Protein AF-0000000070280170 (afdb_homodimer)

Structure (mmCIF, N/CA/C/O backbone):
data_AF-0000000070280170-model_v1
#
loop_
_entity.id
_entity.type
_entity.pdbx_description
1 polymer 'GRF zinc finger protein'
#
loop_
_atom_site.group_PDB
_atom_site.id
_atom_site.type_symbol
_atom_site.label_atom_id
_atom_site.label_alt_id
_atom_site.label_comp_id
_atom_site.label_asym_id
_atom_site.label_entity_id
_atom_site.label_seq_id
_atom_site.pdbx_PDB_ins_code
_atom_site.Cartn_x
_atom_site.Cartn_y
_atom_site.Cartn_z
_atom_site.occupancy
_atom_site.B_iso_or_equiv
_atom_site.auth_seq_id
_atom_site.auth_comp_id
_atom_site.auth_asym_id
_atom_site.auth_atom_id
_atom_site.pdbx_PDB_model_num
ATOM 1 N N . MET A 1 1 ? -8.562 17.766 70.75 1 28.33 1 MET A N 1
ATOM 2 C CA . MET A 1 1 ? -9.156 16.797 69.875 1 28.33 1 MET A CA 1
ATOM 3 C C . MET A 1 1 ? -9.711 17.484 68.625 1 28.33 1 MET A C 1
ATOM 5 O O . MET A 1 1 ? -10.859 17.938 68.625 1 28.33 1 MET A O 1
ATOM 9 N N . SER A 1 2 ? -8.883 18.391 68 1 33.06 2 SER A N 1
ATOM 10 C CA . SER A 1 2 ? -9.125 19.172 66.812 1 33.06 2 SER A CA 1
ATOM 11 C C . SER A 1 2 ? -9.43 18.266 65.625 1 33.06 2 SER A C 1
ATOM 13 O O . SER A 1 2 ? -8.672 17.328 65.312 1 33.06 2 SER A O 1
ATOM 15 N N . GLY A 1 3 ? -10.703 17.922 65.375 1 26.75 3 GLY A N 1
ATOM 16 C CA . GLY A 1 3 ? -11.289 17.172 64.25 1 26.75 3 GLY A CA 1
ATOM 17 C C . GLY A 1 3 ? -10.898 17.703 62.906 1 26.75 3 GLY A C 1
ATOM 18 O O . GLY A 1 3 ? -11.242 18.844 62.562 1 26.75 3 GLY A O 1
ATOM 19 N N . ASN A 1 4 ? -9.68 17.406 62.375 1 23.98 4 ASN A N 1
ATOM 20 C CA . ASN A 1 4 ? -9.242 17.719 61 1 23.98 4 ASN A CA 1
ATOM 21 C C . ASN A 1 4 ? -10.234 17.219 59.969 1 23.98 4 ASN A C 1
ATOM 23 O O . ASN A 1 4 ? -10.5 16.031 59.875 1 23.98 4 ASN A O 1
ATOM 27 N N . ASN A 1 5 ? -11.305 17.953 59.75 1 23.25 5 ASN A N 1
ATOM 28 C CA . ASN A 1 5 ? -12.203 17.703 58.625 1 23.25 5 ASN A CA 1
ATOM 29 C C . ASN A 1 5 ? -11.445 17.672 57.312 1 23.25 5 ASN A C 1
ATOM 31 O O . ASN A 1 5 ? -10.906 18.688 56.875 1 23.25 5 ASN A O 1
ATOM 35 N N . SER A 1 6 ? -10.664 16.578 57.031 1 34.5 6 SER A N 1
ATOM 36 C CA . SER A 1 6 ? -10.102 16.391 55.719 1 34.5 6 SER A CA 1
ATOM 37 C C . SER A 1 6 ? -11.188 16.469 54.625 1 34.5 6 SER A C 1
ATOM 39 O O . SER A 1 6 ? -12.133 15.672 54.656 1 34.5 6 SER A O 1
ATOM 41 N N . SER A 1 7 ? -11.578 17.688 54.219 1 35.25 7 SER A N 1
ATOM 42 C CA . SER A 1 7 ? -12.438 17.844 53.031 1 35.25 7 SER A CA 1
ATOM 43 C C . SER A 1 7 ? -11.891 17.062 51.844 1 35.25 7 SER A C 1
ATOM 45 O O . SER A 1 7 ? -10.75 17.266 51.438 1 35.25 7 SER A O 1
ATOM 47 N N . SER A 1 8 ? -12.18 15.789 51.75 1 36.66 8 SER A N 1
ATOM 48 C CA . SER A 1 8 ? -11.953 14.992 50.562 1 36.66 8 SER A CA 1
ATOM 49 C C . SER A 1 8 ? -12.508 15.688 49.312 1 36.66 8 SER A C 1
ATOM 51 O O . SER A 1 8 ? -13.711 15.938 49.25 1 36.66 8 SER A O 1
ATOM 53 N N . THR A 1 9 ? -11.789 16.688 48.812 1 39.47 9 THR A N 1
ATOM 54 C CA . THR A 1 9 ? -12.164 17.188 47.5 1 39.47 9 THR A CA 1
ATOM 55 C C . THR A 1 9 ? -12.469 16.031 46.531 1 39.47 9 THR A C 1
ATOM 57 O O . THR A 1 9 ? -11.617 15.172 46.312 1 39.47 9 THR A O 1
ATOM 60 N N . VAL A 1 10 ? -13.711 15.547 46.531 1 36.19 10 VAL A N 1
ATOM 61 C CA . VAL A 1 10 ? -14.195 14.648 45.5 1 36.19 10 VAL A CA 1
ATOM 62 C C . VAL A 1 10 ? -13.82 15.203 44.125 1 36.19 10 VAL A C 1
ATOM 64 O O . VAL A 1 10 ? -14.242 16.297 43.75 1 36.19 10 VAL A O 1
ATOM 67 N N . PHE A 1 11 ? -12.586 14.977 43.688 1 37.94 11 PHE A N 1
ATOM 68 C CA . PHE A 1 11 ? -12.305 15.148 42.281 1 37.94 11 PHE A CA 1
ATOM 69 C C . PHE A 1 11 ? -13.414 14.539 41.438 1 37.94 11 PHE A C 1
ATOM 71 O O . PHE A 1 11 ? -13.656 13.336 41.469 1 37.94 11 PHE A O 1
ATOM 78 N N . GLY A 1 12 ? -14.531 15.172 41.344 1 34.62 12 GLY A N 1
ATOM 79 C CA . GLY A 1 12 ? -15.469 14.734 40.344 1 34.62 12 GLY A CA 1
ATOM 80 C C . GLY A 1 12 ? -14.789 14.352 39.031 1 34.62 12 GLY A C 1
ATOM 81 O O . GLY A 1 12 ? -13.969 15.109 38.5 1 34.62 12 GLY A O 1
ATOM 82 N N . SER A 1 13 ? -14.414 13.172 38.844 1 40.84 13 SER A N 1
ATOM 83 C CA . SER A 1 13 ? -14.156 12.625 37.5 1 40.84 13 SER A CA 1
ATOM 84 C C . SER A 1 13 ? -15.086 13.242 36.469 1 40.84 13 SER A C 1
ATOM 86 O O . SER A 1 13 ? -16.281 12.922 36.438 1 40.84 13 SER A O 1
ATOM 88 N N . SER A 1 14 ? -15.102 14.508 36.25 1 38.22 14 SER A N 1
ATOM 89 C CA . SER A 1 14 ? -15.797 14.953 35.062 1 38.22 14 SER A CA 1
ATOM 90 C C . SER A 1 14 ? -15.609 13.969 33.906 1 38.22 14 SER A C 1
ATOM 92 O O . SER A 1 14 ? -14.484 13.664 33.5 1 38.22 14 SER A O 1
ATOM 94 N N . SER A 1 15 ? -16.25 12.812 33.875 1 42.72 15 SER A N 1
ATOM 95 C CA . SER A 1 15 ? -16.469 12.125 32.594 1 42.72 15 SER A CA 1
ATOM 96 C C . SER A 1 15 ? -16.453 13.102 31.422 1 42.72 15 SER A C 1
ATOM 98 O O . SER A 1 15 ? -17.344 13.945 31.297 1 42.72 15 SER A O 1
ATOM 100 N N . MET A 1 16 ? -15.523 13.844 31.172 1 43.09 16 MET A N 1
ATOM 101 C CA . MET A 1 16 ? -15.445 14.562 29.906 1 43.09 16 MET A CA 1
ATOM 102 C C . MET A 1 16 ? -16.312 13.891 28.844 1 43.09 16 MET A C 1
ATOM 104 O O . MET A 1 16 ? -16.062 12.734 28.484 1 43.09 16 MET A O 1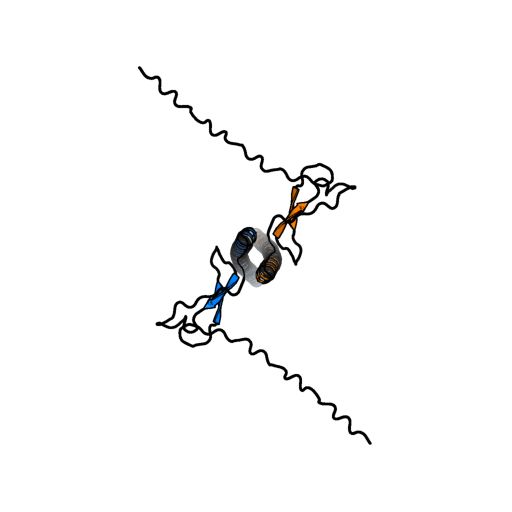
ATOM 108 N N . ALA A 1 17 ? -17.578 13.898 28.859 1 46.5 17 ALA A N 1
ATOM 109 C CA . ALA A 1 17 ? -18.5 13.625 27.75 1 46.5 17 ALA A CA 1
ATOM 110 C C . ALA A 1 17 ? -17.812 13.836 26.406 1 46.5 17 ALA A C 1
ATOM 112 O O . ALA A 1 17 ? -17.312 14.938 26.109 1 46.5 17 ALA A O 1
ATOM 113 N N . LYS A 1 18 ? -16.953 13.016 25.938 1 53.5 18 LYS A N 1
ATOM 114 C CA . LYS A 1 18 ? -16.609 13.102 24.531 1 53.5 18 LYS A CA 1
ATOM 115 C C . LYS A 1 18 ? -17.719 13.789 23.734 1 53.5 18 LYS A C 1
ATOM 117 O O . LYS A 1 18 ? -18.844 13.281 23.656 1 53.5 18 LYS A O 1
ATOM 122 N N . SER A 1 19 ? -18.031 15.109 23.859 1 65.19 19 SER A N 1
ATOM 123 C CA . SER A 1 19 ? -19 15.922 23.125 1 65.19 19 SER A CA 1
ATOM 124 C C . SER A 1 19 ? -19.359 15.281 21.797 1 65.19 19 SER A C 1
ATOM 126 O O . SER A 1 19 ? -18.484 15.008 20.969 1 65.19 19 SER A O 1
ATOM 128 N N . ARG A 1 20 ? -20.297 14.43 21.875 1 80.56 20 ARG A N 1
ATOM 129 C CA . ARG A 1 20 ? -20.859 13.859 20.656 1 80.56 20 ARG A CA 1
ATOM 130 C C . ARG A 1 20 ? -21.234 14.953 19.656 1 80.56 20 ARG A C 1
ATOM 132 O O . ARG A 1 20 ? -22.031 15.836 19.969 1 80.56 20 ARG A O 1
ATOM 139 N N . LEU A 1 21 ? -20.5 15.219 18.656 1 93.12 21 LEU A N 1
ATOM 140 C CA . LEU A 1 21 ? -20.797 16.156 17.578 1 93.12 21 LEU A CA 1
ATOM 141 C C . LEU A 1 21 ? -22.141 15.844 16.953 1 93.12 21 LEU A C 1
ATOM 143 O O . LEU A 1 21 ? -22.469 14.672 16.719 1 93.12 21 LEU A O 1
ATOM 147 N N . VAL A 1 22 ? -22.984 16.875 16.844 1 95.81 22 VAL A N 1
ATOM 148 C CA . VAL A 1 22 ? -24.328 16.734 16.297 1 95.81 22 VAL A CA 1
ATOM 149 C C . VAL A 1 22 ? -24.422 17.484 14.969 1 95.81 22 VAL A C 1
ATOM 151 O O . VAL A 1 22 ? -23.906 18.594 14.836 1 95.81 22 VAL A O 1
ATOM 154 N N . CYS A 1 23 ? -25.078 16.797 14.023 1 97.19 23 CYS A N 1
ATOM 155 C CA . CYS A 1 23 ? -25.266 17.469 12.742 1 97.19 23 CYS A CA 1
ATOM 156 C C . CYS A 1 23 ? -26.422 18.453 12.789 1 97.19 23 CYS A C 1
ATOM 158 O O . CYS A 1 23 ? -26.984 18.703 13.859 1 97.19 23 CYS A O 1
ATOM 160 N N . TYR A 1 24 ? -26.734 19.047 11.602 1 96.75 24 TYR A N 1
ATOM 161 C CA . TYR A 1 24 ? -27.75 20.094 11.57 1 96.75 24 TYR A CA 1
ATOM 162 C C . TYR A 1 24 ? -29.141 19.516 11.758 1 96.75 24 TYR A C 1
ATOM 164 O O . TYR A 1 24 ? -30.094 20.25 12.016 1 96.75 24 TYR A O 1
ATOM 172 N N . CYS A 1 25 ? -29.297 18.219 11.672 1 96.25 25 CYS A N 1
ATOM 173 C CA . CYS A 1 25 ? -30.578 17.547 11.875 1 96.25 25 CYS A CA 1
ATOM 174 C C . CYS A 1 25 ? -30.828 17.281 13.352 1 96.25 25 CYS A C 1
ATOM 176 O O . CYS A 1 25 ? -31.906 16.844 13.734 1 96.25 25 CYS A O 1
ATOM 178 N N . GLY A 1 26 ? -29.828 17.453 14.117 1 94.75 26 GLY A N 1
ATOM 179 C CA . GLY A 1 26 ? -29.969 17.203 15.547 1 94.75 26 GLY A CA 1
ATOM 180 C C . GLY A 1 26 ? -29.656 15.773 15.93 1 94.75 26 GLY A C 1
ATOM 181 O O . GLY A 1 26 ? -30.047 15.312 17 1 94.75 26 GLY A O 1
ATOM 182 N N . VAL A 1 27 ? -29 15.164 15.055 1 94.94 27 VAL A N 1
ATOM 183 C CA . VAL A 1 27 ? -28.656 13.773 15.344 1 94.94 27 VAL A CA 1
ATOM 184 C C . VAL A 1 27 ? -27.125 13.633 15.383 1 94.94 27 VAL A C 1
ATOM 186 O O . VAL A 1 27 ? -26.406 14.523 14.938 1 94.94 27 VAL A O 1
ATOM 189 N N . GLU A 1 28 ? -26.688 12.617 16.016 1 95.75 28 GLU A N 1
ATOM 190 C CA . GLU A 1 28 ? -25.25 12.359 16.141 1 95.75 28 GLU A CA 1
ATOM 191 C C . GLU A 1 28 ? -24.562 12.336 14.766 1 95.75 28 GLU A C 1
ATOM 193 O O . GLU A 1 28 ? -25.094 11.75 13.82 1 95.75 28 GLU A O 1
ATOM 198 N N . SER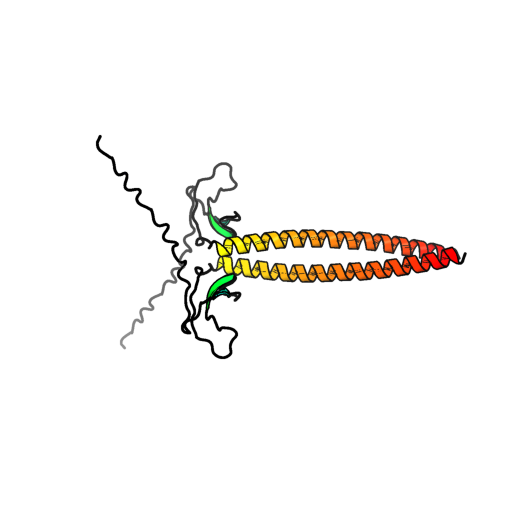 A 1 29 ? -23.438 13.039 14.633 1 96.62 29 SER A N 1
ATOM 199 C CA . SER A 1 29 ? -22.641 13.086 13.398 1 96.62 29 SER A CA 1
ATOM 200 C C . SER A 1 29 ? -21.609 11.961 13.359 1 96.62 29 SER A C 1
ATOM 202 O O . SER A 1 29 ? -20.734 11.891 14.219 1 96.62 29 SER A O 1
ATOM 204 N N . PRO A 1 30 ? -21.703 11.039 12.383 1 96.06 30 PRO A N 1
ATOM 205 C CA . PRO A 1 30 ? -20.719 9.945 12.32 1 96.06 30 PRO A CA 1
ATOM 206 C C . PRO A 1 30 ? -19.359 10.406 11.805 1 96.06 30 PRO A C 1
ATOM 208 O O . PRO A 1 30 ? -19.266 11.406 11.094 1 96.06 30 PRO A O 1
ATOM 211 N N . LEU A 1 31 ? -18.297 9.742 12.281 1 96.62 31 LEU A N 1
ATOM 212 C CA . LEU A 1 31 ? -16.953 9.898 11.734 1 96.62 31 LEU A CA 1
ATOM 213 C C . LEU A 1 31 ? -16.734 8.961 10.555 1 96.62 31 LEU A C 1
ATOM 215 O O . LEU A 1 31 ? -16.734 7.738 10.719 1 96.62 31 LEU A O 1
ATOM 219 N N . VAL A 1 32 ? -16.578 9.586 9.352 1 96.19 32 VAL A N 1
ATOM 220 C CA . VAL A 1 32 ? -16.438 8.828 8.109 1 96.19 32 VAL A CA 1
ATOM 221 C C . VAL A 1 32 ? -15.086 9.109 7.473 1 96.19 32 VAL A C 1
ATOM 223 O O . VAL A 1 32 ? -14.438 10.109 7.797 1 96.19 32 VAL A O 1
ATOM 226 N N . THR A 1 33 ? -14.625 8.172 6.633 1 97.62 33 THR A N 1
ATOM 227 C CA . THR A 1 33 ? -13.336 8.32 5.977 1 97.62 33 THR A CA 1
ATOM 228 C C . THR A 1 33 ? -13.516 8.711 4.512 1 97.62 33 THR A C 1
ATOM 230 O O . THR A 1 33 ? -14.289 8.086 3.789 1 97.62 33 THR A O 1
ATOM 233 N N . ALA A 1 34 ? -12.852 9.727 4.086 1 97.69 34 ALA A N 1
ATOM 234 C CA . ALA A 1 34 ? -12.805 10.125 2.684 1 97.69 34 ALA A CA 1
ATOM 235 C C . ALA A 1 34 ? -11.727 9.344 1.932 1 97.69 34 ALA A C 1
ATOM 237 O O . ALA A 1 34 ? -10.633 9.117 2.459 1 97.69 34 ALA A O 1
ATOM 238 N N . TRP A 1 35 ? -12.055 8.992 0.665 1 97.25 35 TRP A N 1
ATOM 239 C CA . TRP A 1 35 ? -11.094 8.258 -0.154 1 97.25 35 TRP A CA 1
ATOM 240 C C . TRP A 1 35 ? -10.969 8.883 -1.538 1 97.25 35 TRP A C 1
ATOM 242 O O . TRP A 1 35 ? -10.695 8.188 -2.52 1 97.25 35 TRP A O 1
ATOM 252 N N . THR A 1 36 ? -11.102 10.203 -1.564 1 96.94 36 THR A N 1
ATOM 253 C CA . THR A 1 36 ? -10.852 10.906 -2.816 1 96.94 36 THR A CA 1
ATOM 254 C C . THR A 1 36 ? -9.352 11.047 -3.072 1 96.94 36 THR A C 1
ATOM 256 O O . THR A 1 36 ? -8.547 10.844 -2.166 1 96.94 36 THR A O 1
ATOM 259 N N . ASP A 1 37 ? -8.93 11.422 -4.223 1 95.94 37 ASP A N 1
ATOM 260 C CA . ASP A 1 37 ? -7.523 11.609 -4.57 1 95.94 37 ASP A CA 1
ATOM 261 C C . ASP A 1 37 ? -6.887 12.695 -3.711 1 95.94 37 ASP A C 1
ATOM 263 O O . ASP A 1 37 ? -5.695 12.625 -3.393 1 95.94 37 ASP A O 1
ATOM 267 N N . GLU A 1 38 ? -7.695 13.633 -3.352 1 96.94 38 GLU A N 1
ATOM 268 C CA . GLU A 1 38 ? -7.18 14.789 -2.615 1 96.94 38 GLU A CA 1
ATOM 269 C C . GLU A 1 38 ? -7.168 14.523 -1.113 1 96.94 38 GLU A C 1
ATOM 271 O O . GLU A 1 38 ? -6.441 15.18 -0.367 1 96.94 38 GLU A O 1
ATOM 276 N N . ASN A 1 39 ? -7.949 13.562 -0.625 1 97.81 39 ASN A N 1
ATOM 277 C CA . ASN A 1 39 ? -8.078 13.297 0.804 1 97.81 39 ASN A CA 1
ATOM 278 C C . ASN A 1 39 ? -8.094 11.805 1.099 1 97.81 39 ASN A C 1
ATOM 280 O O . ASN A 1 39 ? -9.039 11.289 1.692 1 97.81 39 ASN A O 1
ATOM 284 N N . PRO A 1 40 ? -7.035 11.195 0.747 1 97.69 40 PRO A N 1
ATOM 285 C CA . PRO A 1 40 ? -7.031 9.75 0.949 1 97.69 40 PRO A CA 1
ATOM 286 C C . PRO A 1 40 ? -6.93 9.359 2.422 1 97.69 40 PRO A C 1
ATOM 288 O O . PRO A 1 40 ? -5.898 9.586 3.055 1 97.69 40 PRO A O 1
ATOM 291 N N . GLY A 1 41 ? -8.008 8.797 2.895 1 97.38 41 GLY A N 1
ATOM 292 C CA . GLY A 1 41 ? -7.977 8.273 4.25 1 97.38 41 GLY A CA 1
ATOM 293 C C . GLY A 1 41 ? -8.297 9.312 5.301 1 97.38 41 GLY A C 1
ATOM 294 O O . GLY A 1 41 ? -8.195 9.047 6.5 1 97.38 41 GLY A O 1
ATOM 295 N N . ARG A 1 42 ? -8.625 10.523 4.918 1 98.06 42 ARG A N 1
ATOM 296 C CA . ARG A 1 42 ? -8.906 11.602 5.859 1 98.06 42 ARG A CA 1
ATOM 297 C C . ARG A 1 42 ? -10.312 11.461 6.445 1 98.06 42 ARG A C 1
ATOM 299 O O . ARG A 1 42 ? -11.266 11.156 5.727 1 98.06 42 ARG A O 1
ATOM 306 N N . ARG A 1 43 ? -10.375 11.766 7.73 1 98.12 43 ARG A N 1
ATOM 307 C CA . ARG A 1 43 ? -11.656 11.57 8.391 1 98.12 43 ARG A CA 1
ATOM 308 C C . ARG A 1 43 ? -12.383 12.898 8.586 1 98.12 43 ARG A C 1
ATOM 310 O O . ARG A 1 43 ? -11.75 13.945 8.734 1 98.12 43 ARG A O 1
ATOM 317 N N . PHE A 1 44 ? -13.727 12.672 8.555 1 97.88 44 PHE A N 1
ATOM 318 C CA . PHE A 1 44 ? -14.586 13.836 8.75 1 97.88 44 PHE A CA 1
ATOM 319 C C . PHE A 1 44 ? -15.906 13.438 9.398 1 97.88 44 PHE A C 1
ATOM 321 O O . PHE A 1 44 ? -16.281 12.266 9.367 1 97.88 44 PHE A O 1
ATOM 328 N N . HIS A 1 45 ? -16.547 14.391 10.039 1 97.69 45 HIS A N 1
ATOM 329 C CA . HIS A 1 45 ? -17.906 14.258 10.562 1 97.69 45 HIS A CA 1
ATOM 330 C C . HIS A 1 45 ? -18.938 14.734 9.547 1 97.69 45 HIS A C 1
ATOM 332 O O . HIS A 1 45 ? -18.781 15.82 8.969 1 97.69 45 HIS A O 1
ATOM 338 N N . GLY A 1 46 ? -19.891 13.812 9.359 1 96.88 46 GLY A N 1
ATOM 339 C CA . GLY A 1 46 ? -20.969 14.164 8.453 1 96.88 46 GLY A CA 1
ATOM 340 C C . GLY A 1 46 ? -22.344 13.977 9.078 1 96.88 46 GLY A C 1
ATOM 341 O O . GLY A 1 46 ? -22.469 13.766 10.281 1 96.88 46 GLY A O 1
ATOM 342 N N . CYS A 1 47 ? -23.281 14.078 8.172 1 97.12 47 CYS A N 1
ATOM 343 C CA . CYS A 1 47 ? -24.672 13.969 8.617 1 97.12 47 CYS A CA 1
ATOM 344 C C . CYS A 1 47 ? -25 12.539 9.023 1 97.12 47 CYS A C 1
ATOM 346 O O . CYS A 1 47 ? -24.641 11.586 8.32 1 97.12 47 CYS A O 1
ATOM 348 N N . GLY A 1 48 ? -25.719 12.508 10.094 1 95.62 48 GLY A N 1
ATOM 349 C CA . GLY A 1 48 ? -26.109 11.195 10.586 1 95.62 48 GLY A CA 1
ATOM 350 C C . GLY A 1 48 ? -27.172 10.531 9.734 1 95.62 48 GLY A C 1
ATOM 351 O O . GLY A 1 48 ? -27.422 9.328 9.867 1 95.62 48 GLY A O 1
ATOM 352 N N . LYS A 1 49 ? -27.734 11.266 8.898 1 94.5 49 LYS A N 1
ATOM 353 C CA . LYS A 1 49 ? -28.781 10.734 8.023 1 94.5 49 LYS A CA 1
ATOM 354 C C . LYS A 1 49 ? -28.266 10.594 6.59 1 94.5 49 LYS A C 1
ATOM 356 O O . LYS A 1 49 ? -29.016 10.773 5.633 1 94.5 49 LYS A O 1
ATOM 361 N N . TYR A 1 50 ? -27.031 10.445 6.512 1 90.56 50 TYR A N 1
ATOM 362 C CA . TYR A 1 50 ? -26.375 10.453 5.207 1 90.56 50 TYR A CA 1
ATOM 363 C C . TYR A 1 50 ? -27.031 9.453 4.266 1 90.56 50 TYR A C 1
ATOM 365 O O . TYR A 1 50 ? -27.125 9.695 3.059 1 90.56 50 TYR A O 1
ATOM 373 N N . PHE A 1 51 ? -27.516 8.375 4.77 1 90.31 51 PHE A N 1
ATOM 374 C CA . PHE A 1 51 ? -28.062 7.316 3.926 1 90.31 51 PHE A CA 1
ATOM 375 C C . PHE A 1 51 ? -29.547 7.539 3.676 1 90.31 51 PHE A C 1
ATOM 377 O O . PHE A 1 51 ? -30.172 6.797 2.916 1 90.31 51 PHE A O 1
ATOM 384 N N . GLN A 1 52 ? -30.031 8.5 4.25 1 91.06 52 GLN A N 1
ATOM 385 C CA . GLN A 1 52 ? -31.438 8.805 4.055 1 91.06 52 GLN A CA 1
ATOM 386 C C . GLN A 1 52 ? -31.641 9.812 2.928 1 91.06 52 GLN A C 1
ATOM 388 O O . GLN A 1 52 ? -30.688 10.469 2.498 1 91.06 52 GLN A O 1
ATOM 393 N N . ARG A 1 53 ? -32.906 9.789 2.441 1 89.38 53 ARG A N 1
ATOM 394 C CA . ARG A 1 53 ? -33.25 10.68 1.345 1 89.38 53 ARG A CA 1
ATOM 395 C C . ARG A 1 53 ? -33 12.141 1.726 1 89.38 53 ARG A C 1
ATOM 397 O O . ARG A 1 53 ? -32.5 12.922 0.916 1 89.38 53 ARG A O 1
ATOM 404 N N . ARG A 1 54 ? -33.406 12.586 2.898 1 91.5 54 ARG A N 1
ATOM 405 C CA . ARG A 1 54 ? -33.219 13.953 3.365 1 91.5 54 ARG A CA 1
ATOM 406 C C . ARG A 1 54 ? -32 14.055 4.293 1 91.5 54 ARG A C 1
ATOM 408 O O . ARG A 1 54 ? -32.031 13.547 5.418 1 91.5 54 ARG A O 1
ATOM 415 N N . LYS A 1 55 ? -30.953 14.523 3.777 1 94.12 55 LYS A N 1
ATOM 416 C CA . LYS A 1 55 ? -29.75 14.742 4.582 1 94.12 55 LYS A CA 1
ATOM 417 C C . LYS A 1 55 ? -29.344 16.203 4.594 1 94.12 55 LYS A C 1
ATOM 419 O O . LYS A 1 55 ? -29.719 16.969 3.691 1 94.12 55 LYS A O 1
ATOM 424 N N . CYS A 1 56 ? -28.641 16.547 5.688 1 96.81 56 CYS A N 1
ATOM 425 C CA . CYS A 1 56 ? -28.188 17.938 5.742 1 96.81 56 CYS A CA 1
ATOM 426 C C . CYS A 1 56 ? -26.766 18.062 5.211 1 96.81 56 CYS A C 1
ATOM 428 O O . CYS A 1 56 ? -26.156 17.078 4.824 1 96.81 56 CYS A O 1
ATOM 430 N N . SER A 1 57 ? -26.266 19.328 5.121 1 95.62 57 SER A N 1
ATOM 431 C CA . SER A 1 57 ? -24.953 19.594 4.539 1 95.62 57 SER A CA 1
ATOM 432 C C . SER A 1 57 ? -23.891 19.734 5.621 1 95.62 57 SER A C 1
ATOM 434 O O . SER A 1 57 ? -22.906 20.438 5.426 1 95.62 57 SER A O 1
ATOM 436 N N . PHE A 1 58 ? -24.172 19.078 6.816 1 97.38 58 PHE A N 1
ATOM 437 C CA . PHE A 1 58 ? -23.172 19.141 7.879 1 97.38 58 PHE A CA 1
ATOM 438 C C . PHE A 1 58 ? -21.875 18.453 7.461 1 97.38 58 PHE A C 1
ATOM 440 O O . PHE A 1 58 ? -21.906 17.328 6.961 1 97.38 58 PHE A O 1
ATOM 447 N N . PHE A 1 59 ? -20.75 19.156 7.641 1 97.44 59 PHE A N 1
ATOM 448 C CA . PHE A 1 59 ? -19.438 18.656 7.266 1 97.44 59 PHE A CA 1
ATOM 449 C C . PHE A 1 59 ? -18.344 19.328 8.086 1 97.44 59 PHE A C 1
ATOM 451 O O . PHE A 1 59 ? -18.297 20.562 8.188 1 97.44 59 PHE A O 1
ATOM 458 N N . ARG A 1 60 ? -17.516 18.391 8.695 1 97.38 60 ARG A N 1
ATOM 459 C CA . ARG A 1 60 ? -16.375 18.906 9.461 1 97.38 60 ARG A CA 1
ATOM 460 C C . ARG A 1 60 ? -15.211 17.938 9.43 1 97.38 60 ARG A C 1
ATOM 462 O O . ARG A 1 60 ? -15.328 16.797 9.898 1 97.38 60 ARG A O 1
ATOM 469 N N . TRP A 1 61 ? -14.133 18.562 9.031 1 97.5 61 TRP A N 1
ATOM 470 C CA . TRP A 1 61 ? -12.953 17.703 9.039 1 97.5 61 TRP A CA 1
ATOM 471 C C . TRP A 1 61 ? -12.531 17.359 10.469 1 97.5 61 TRP A C 1
ATOM 473 O O . TRP A 1 61 ? -12.547 18.219 11.344 1 97.5 61 TRP A O 1
ATOM 483 N N . PHE A 1 62 ? -12.281 16.078 10.594 1 97.25 62 PHE A N 1
ATOM 484 C CA . PHE A 1 62 ? -11.734 15.602 11.852 1 97.25 62 PHE A CA 1
ATOM 485 C C . PHE A 1 62 ? -10.211 15.602 11.82 1 97.25 62 PHE A C 1
ATOM 487 O O . PHE A 1 62 ? -9.562 16.047 12.773 1 97.25 62 PHE A O 1
ATOM 494 N N . ASP A 1 63 ? -9.586 15.203 10.734 1 97.38 63 ASP A N 1
ATOM 495 C CA . ASP A 1 63 ? -8.141 15.141 10.531 1 97.38 63 ASP A CA 1
ATOM 496 C C . ASP A 1 63 ? -7.625 16.391 9.828 1 97.38 63 ASP A C 1
ATOM 498 O O . ASP A 1 63 ? -8.367 17.047 9.078 1 97.38 63 ASP A O 1
ATOM 502 N N . PRO A 1 64 ? -6.305 16.641 10.109 1 96.75 64 PRO A N 1
ATOM 503 C CA . PRO A 1 64 ? -5.707 17.734 9.328 1 96.75 64 PRO A CA 1
ATOM 504 C C . PRO A 1 64 ? -5.535 17.375 7.855 1 96.75 64 PRO A C 1
ATOM 506 O O . PRO A 1 64 ? -5.77 16.234 7.461 1 96.75 64 PRO A O 1
ATOM 509 N N . GLU A 1 65 ? -5.199 18.438 7.105 1 96.38 65 GLU A N 1
ATOM 510 C CA . GLU A 1 65 ? -4.977 18.219 5.68 1 96.38 65 GLU A CA 1
ATOM 511 C C . GLU A 1 65 ? -3.816 17.266 5.441 1 96.38 65 GLU A C 1
ATOM 513 O O . GLU A 1 65 ? -2.816 17.297 6.16 1 96.38 65 GLU A O 1
ATOM 518 N N . VAL A 1 66 ? -3.936 16.578 4.422 1 96.69 66 VAL A N 1
ATOM 519 C CA . VAL A 1 66 ? -2.898 15.617 4.062 1 96.69 66 VAL A CA 1
ATOM 520 C C . VAL A 1 66 ? -1.845 16.297 3.189 1 96.69 66 VAL A C 1
ATOM 522 O O . VAL A 1 66 ? -2.174 16.922 2.182 1 96.69 66 VAL A O 1
ATOM 525 N N . PRO A 1 67 ? -0.608 16.125 3.545 1 97.38 67 PRO A N 1
ATOM 526 C CA . PRO A 1 67 ? 0.437 16.703 2.697 1 97.38 67 PRO A CA 1
ATOM 527 C C . PRO A 1 67 ? 0.487 16.078 1.307 1 97.38 67 PRO A C 1
ATOM 529 O O . PRO A 1 67 ? 0.223 14.883 1.158 1 97.38 67 PRO A O 1
ATOM 532 N N . GLU A 1 68 ? 0.864 16.891 0.362 1 96.88 68 GLU A N 1
ATOM 533 C CA . GLU A 1 68 ? 0.858 16.469 -1.035 1 96.88 68 GLU A CA 1
ATOM 534 C C . GLU A 1 68 ? 1.69 15.211 -1.235 1 96.88 68 GLU A C 1
ATOM 536 O O . GLU A 1 68 ? 1.275 14.297 -1.948 1 96.88 68 GLU A O 1
ATOM 541 N N . ARG A 1 69 ? 2.809 15.195 -0.646 1 97.31 69 ARG A N 1
ATOM 542 C CA . ARG A 1 69 ? 3.705 14.055 -0.783 1 97.31 69 ARG A CA 1
ATOM 543 C C . ARG A 1 69 ? 3.025 12.766 -0.33 1 97.31 69 ARG A C 1
ATOM 545 O O . ARG A 1 69 ? 3.133 11.734 -0.994 1 97.31 69 ARG A O 1
ATOM 552 N N . GLN A 1 70 ? 2.377 12.875 0.778 1 97.56 70 GLN A N 1
ATOM 553 C CA . GLN A 1 70 ? 1.72 11.688 1.317 1 97.56 70 GLN A CA 1
ATOM 554 C C . GLN A 1 70 ? 0.506 11.305 0.475 1 97.56 70 GLN A C 1
ATOM 556 O O . GLN A 1 70 ? 0.196 10.117 0.331 1 97.56 70 GLN A O 1
ATOM 561 N N . LYS A 1 71 ? -0.184 12.273 -0.077 1 97.88 71 LYS A N 1
ATOM 562 C CA . LYS A 1 71 ? -1.261 11.969 -1.015 1 97.88 71 LYS A CA 1
ATOM 563 C C . LYS A 1 71 ? -0.762 11.094 -2.158 1 97.88 71 LYS A C 1
ATOM 565 O O . LYS A 1 71 ? -1.352 10.047 -2.451 1 97.88 71 LYS A O 1
ATOM 570 N N . LYS A 1 72 ? 0.286 11.555 -2.709 1 98 72 LYS A N 1
ATOM 571 C CA . LYS A 1 72 ? 0.859 10.844 -3.85 1 98 72 LYS A CA 1
ATOM 572 C C . LYS A 1 72 ? 1.328 9.445 -3.451 1 98 72 LYS A C 1
ATOM 574 O O . LYS A 1 72 ? 1.099 8.477 -4.18 1 98 72 LYS A O 1
ATOM 579 N N . LEU A 1 73 ? 1.911 9.422 -2.303 1 98.25 73 LEU A N 1
ATOM 580 C CA . LEU A 1 73 ? 2.418 8.148 -1.823 1 98.25 73 LEU A CA 1
ATOM 581 C C . LEU A 1 73 ? 1.276 7.164 -1.577 1 98.25 73 LEU A C 1
ATOM 583 O O . LEU A 1 73 ? 1.344 6.008 -2 1 98.25 73 LEU A O 1
ATOM 587 N N . ILE A 1 74 ? 0.296 7.598 -0.885 1 98.38 74 ILE A N 1
ATOM 588 C CA . ILE A 1 74 ? -0.836 6.73 -0.571 1 98.38 74 ILE A CA 1
ATOM 589 C C . ILE A 1 74 ? -1.517 6.285 -1.862 1 98.38 74 ILE A C 1
ATOM 591 O O . ILE A 1 74 ? -1.824 5.102 -2.031 1 98.38 74 ILE A O 1
ATOM 595 N N . ARG A 1 75 ? -1.735 7.207 -2.76 1 98.25 75 ARG A N 1
ATOM 596 C CA . ARG A 1 75 ? -2.334 6.848 -4.039 1 98.25 75 ARG A CA 1
ATOM 597 C C . ARG A 1 75 ? -1.479 5.816 -4.773 1 98.25 75 ARG A C 1
ATOM 599 O O . ARG A 1 75 ? -2.006 4.848 -5.324 1 98.25 75 ARG A O 1
ATOM 606 N N . GLY A 1 76 ? -0.241 5.945 -4.766 1 98.44 76 GLY A N 1
ATOM 607 C CA . GLY A 1 76 ? 0.667 5.012 -5.414 1 98.44 76 GLY A CA 1
ATOM 608 C C . GLY A 1 76 ? 0.626 3.621 -4.805 1 98.44 76 GLY A C 1
ATOM 609 O O . GLY A 1 76 ? 0.619 2.623 -5.523 1 98.44 76 GLY A O 1
ATOM 610 N N . LEU A 1 77 ? 0.585 3.664 -3.512 1 98.5 77 LEU A N 1
ATOM 611 C CA . LEU A 1 77 ? 0.548 2.385 -2.811 1 98.5 77 LEU A CA 1
ATOM 612 C C . LEU A 1 77 ? -0.766 1.657 -3.074 1 98.5 77 LEU A C 1
ATOM 614 O O . LEU A 1 77 ? -0.782 0.434 -3.227 1 98.5 77 LEU A O 1
ATOM 618 N N . LEU A 1 78 ? -1.808 2.395 -3.135 1 98.25 78 LEU A N 1
ATOM 619 C CA . LEU A 1 78 ? -3.105 1.798 -3.436 1 98.25 78 LEU A CA 1
ATOM 620 C C . LEU A 1 78 ? -3.123 1.218 -4.844 1 98.25 78 LEU A C 1
ATOM 622 O O . LEU A 1 78 ? -3.619 0.11 -5.059 1 98.25 78 LEU A O 1
ATOM 626 N N . LYS A 1 79 ? -2.623 1.974 -5.773 1 98.31 79 LYS A N 1
ATOM 627 C CA . LYS A 1 79 ? -2.555 1.493 -7.152 1 98.31 79 LYS A CA 1
ATOM 628 C C . LYS A 1 79 ? -1.699 0.234 -7.254 1 98.31 79 LYS A C 1
ATOM 630 O O . LYS A 1 79 ? -2.068 -0.722 -7.938 1 98.31 79 LYS A O 1
ATOM 635 N N . LYS A 1 80 ? -0.604 0.219 -6.629 1 98.62 80 LYS A N 1
ATOM 636 C CA . LYS A 1 80 ? 0.269 -0.952 -6.609 1 98.62 80 LYS A CA 1
ATOM 637 C C . LYS A 1 80 ? -0.449 -2.166 -6.031 1 98.62 80 LYS A C 1
ATOM 639 O O . LYS A 1 80 ? -0.346 -3.271 -6.566 1 98.62 80 LYS A O 1
ATOM 644 N N . ASN A 1 81 ? -1.091 -1.891 -4.93 1 98.25 81 ASN A N 1
ATOM 645 C CA . ASN A 1 81 ? -1.846 -2.979 -4.316 1 98.25 81 ASN A CA 1
ATOM 646 C C . ASN A 1 81 ? -2.867 -3.566 -5.285 1 98.25 81 ASN A C 1
ATOM 648 O O . ASN A 1 81 ? -3.029 -4.785 -5.355 1 98.25 81 ASN A O 1
ATOM 652 N N . ASP A 1 82 ? -3.527 -2.771 -5.977 1 98.38 82 ASP A N 1
ATOM 653 C CA . ASP A 1 82 ? -4.52 -3.232 -6.941 1 98.38 82 ASP A CA 1
ATOM 654 C C . ASP A 1 82 ? -3.871 -4.07 -8.039 1 98.38 82 ASP A C 1
ATOM 656 O O . ASP A 1 82 ? -4.41 -5.105 -8.438 1 98.38 82 ASP A O 1
ATOM 660 N N . ALA A 1 83 ? -2.811 -3.67 -8.539 1 98.69 83 ALA A N 1
ATOM 661 C CA . ALA A 1 83 ? -2.08 -4.402 -9.57 1 98.69 83 ALA A CA 1
ATOM 662 C C . ALA A 1 83 ? -1.632 -5.77 -9.062 1 98.69 83 ALA A C 1
ATOM 664 O O . ALA A 1 83 ? -1.757 -6.773 -9.766 1 98.69 83 ALA A O 1
ATOM 665 N N . MET A 1 84 ? -1.142 -5.734 -7.828 1 98.75 84 MET A N 1
ATOM 666 C CA . MET A 1 84 ? -0.678 -6.984 -7.234 1 98.75 84 MET A CA 1
ATOM 667 C C . MET A 1 84 ? -1.836 -7.957 -7.039 1 98.75 84 MET A C 1
ATOM 669 O O . MET A 1 84 ? -1.681 -9.164 -7.234 1 98.75 84 MET A O 1
ATOM 673 N N . LYS A 1 85 ? -2.936 -7.477 -6.684 1 98.5 85 LYS A N 1
ATOM 674 C CA . LYS A 1 85 ? -4.113 -8.328 -6.535 1 98.5 85 LYS A CA 1
ATOM 675 C C . LYS A 1 85 ? -4.5 -8.969 -7.863 1 98.5 85 LYS A C 1
ATOM 677 O O . LYS A 1 85 ? -4.828 -10.156 -7.914 1 98.5 85 LYS A O 1
ATOM 682 N N . LYS A 1 86 ? -4.434 -8.227 -8.914 1 98.69 86 LYS A N 1
ATOM 683 C CA . LYS A 1 86 ? -4.742 -8.766 -10.242 1 98.69 86 LYS A CA 1
ATOM 684 C C . LYS A 1 86 ? -3.75 -9.852 -10.641 1 98.69 86 LYS A C 1
ATOM 686 O O . LYS A 1 86 ? -4.145 -10.891 -11.172 1 98.69 86 LYS A O 1
ATOM 691 N N . LYS A 1 87 ? -2.521 -9.617 -10.375 1 98.75 87 LYS A N 1
ATOM 692 C CA . LYS A 1 87 ? -1.495 -10.609 -10.68 1 98.75 87 LYS A CA 1
ATOM 693 C C . LYS A 1 87 ? -1.722 -11.891 -9.891 1 98.75 87 LYS A C 1
ATOM 695 O O . LYS A 1 87 ? -1.571 -12.992 -10.43 1 98.75 87 LYS A O 1
ATOM 700 N N . GLU A 1 88 ? -2.02 -11.656 -8.672 1 98.69 88 GLU A N 1
ATOM 701 C CA . GLU A 1 88 ? -2.299 -12.812 -7.82 1 98.69 88 GLU A CA 1
ATOM 702 C C . GLU A 1 88 ? -3.42 -13.672 -8.406 1 98.69 88 GLU A C 1
ATOM 704 O O . GLU A 1 88 ? -3.309 -14.898 -8.461 1 98.69 88 GLU A O 1
ATOM 709 N N . LYS A 1 89 ? -4.438 -13.102 -8.891 1 98.69 89 LYS A N 1
ATOM 710 C CA . LYS A 1 89 ? -5.566 -13.828 -9.461 1 98.69 89 LYS A CA 1
ATOM 711 C C . LYS A 1 89 ? -5.152 -14.586 -10.727 1 98.69 89 LYS A C 1
ATOM 713 O O . LYS A 1 89 ? -5.566 -15.727 -10.938 1 98.69 89 LYS A O 1
ATOM 718 N N . LYS A 1 90 ? -4.383 -14.023 -11.5 1 98.81 90 LYS A N 1
ATOM 719 C CA . LYS A 1 90 ? -3.889 -14.68 -12.711 1 98.81 90 LYS A CA 1
ATOM 720 C C . LYS A 1 90 ? -3.055 -15.914 -12.367 1 98.81 90 LYS A C 1
ATOM 722 O O . LYS A 1 90 ? -3.188 -16.953 -13.008 1 98.81 90 LYS A O 1
ATOM 727 N N . LEU A 1 91 ? -2.234 -15.727 -11.344 1 98.81 91 LEU A N 1
ATOM 728 C CA . LEU A 1 91 ? -1.396 -16.844 -10.93 1 98.81 91 LEU A CA 1
ATOM 729 C C . LEU A 1 91 ? -2.246 -17.984 -10.391 1 98.81 91 LEU A C 1
ATOM 731 O O . LEU A 1 91 ? -1.982 -19.156 -10.68 1 98.81 91 LEU A O 1
ATOM 735 N N . GLU A 1 92 ? -3.211 -17.641 -9.672 1 98.81 92 GLU A N 1
ATOM 736 C CA . GLU A 1 92 ? -4.117 -18.656 -9.141 1 98.81 92 GLU A CA 1
ATOM 737 C C . GLU A 1 92 ? -4.84 -19.391 -10.266 1 98.81 92 GLU A C 1
ATOM 739 O O . GLU A 1 92 ? -5.004 -20.625 -10.211 1 98.81 92 GLU A O 1
ATOM 744 N N . PHE A 1 93 ? -5.262 -18.703 -11.234 1 98.88 93 PHE A N 1
ATOM 745 C CA . PHE A 1 93 ? -5.91 -19.312 -12.383 1 98.88 93 PHE A CA 1
ATOM 746 C C . PHE A 1 93 ? -4.957 -20.266 -13.094 1 98.88 93 PHE A C 1
ATOM 748 O O . PHE A 1 93 ? -5.344 -21.375 -13.469 1 98.88 93 PHE A O 1
ATOM 755 N N . THR A 1 94 ? -3.723 -19.812 -13.242 1 98.75 94 THR A N 1
ATOM 756 C CA . THR A 1 94 ? -2.725 -20.656 -13.906 1 98.75 94 THR A CA 1
ATOM 757 C C . THR A 1 94 ? -2.5 -21.953 -13.133 1 98.75 94 THR A C 1
ATOM 759 O O . THR A 1 94 ? -2.365 -23.016 -13.734 1 98.75 94 THR A O 1
ATOM 762 N N . ILE A 1 95 ? -2.516 -21.844 -11.898 1 98.81 95 ILE A N 1
ATOM 763 C CA . ILE A 1 95 ? -2.32 -23.016 -11.047 1 98.81 95 ILE A CA 1
ATOM 764 C C . ILE A 1 95 ? -3.48 -23.984 -11.234 1 98.81 95 ILE A C 1
ATOM 766 O O . ILE A 1 95 ? -3.271 -25.203 -11.367 1 98.81 95 ILE A O 1
ATOM 770 N N . VAL A 1 96 ? -4.629 -23.5 -11.281 1 98.75 96 VAL A N 1
ATOM 771 C CA . VAL A 1 96 ? -5.816 -24.328 -11.453 1 98.75 96 VAL A CA 1
ATOM 772 C C . VAL A 1 96 ? -5.758 -25.047 -12.797 1 98.75 96 VAL A C 1
ATOM 774 O O . VAL A 1 96 ? -6.016 -26.25 -12.875 1 98.75 96 VAL A O 1
ATOM 777 N N . VAL A 1 97 ? -5.414 -24.344 -13.828 1 98.62 97 VAL A N 1
ATOM 778 C CA . VAL A 1 97 ? -5.352 -24.906 -15.172 1 98.62 97 VAL A CA 1
ATOM 779 C C . VAL A 1 97 ? -4.273 -25.984 -15.242 1 98.62 97 VAL A C 1
ATOM 781 O O . VAL A 1 97 ? -4.512 -27.078 -15.758 1 98.62 97 VAL A O 1
ATOM 784 N N . LEU A 1 98 ? -3.156 -25.656 -14.625 1 98.38 98 LEU A N 1
ATOM 785 C CA . LEU A 1 98 ? -2.057 -26.609 -14.625 1 98.38 98 LEU A CA 1
ATOM 786 C C . LEU A 1 98 ? -2.43 -27.859 -13.836 1 98.38 98 LEU A C 1
ATOM 788 O O . LEU A 1 98 ? -2.102 -28.984 -14.242 1 98.38 98 LEU A O 1
ATOM 792 N N . GLY A 1 99 ? -3.098 -27.578 -12.727 1 98.25 99 GLY A N 1
ATOM 793 C CA . GLY A 1 99 ? -3.564 -28.719 -11.945 1 98.25 99 GLY A CA 1
ATOM 794 C C . GLY A 1 99 ? -4.52 -29.609 -12.711 1 98.25 99 GLY A C 1
ATOM 795 O O . GLY A 1 99 ? -4.426 -30.844 -12.633 1 98.25 99 GLY A O 1
ATOM 796 N N . MET A 1 100 ? -5.457 -29.062 -13.492 1 98.31 100 MET A N 1
ATOM 797 C CA . MET A 1 100 ? -6.414 -29.812 -14.297 1 98.31 100 MET A CA 1
ATOM 798 C C . MET A 1 100 ? -5.703 -30.578 -15.414 1 98.31 100 MET A C 1
ATOM 800 O O . MET A 1 100 ? -6.035 -31.734 -15.688 1 98.31 100 MET A O 1
ATOM 804 N N . LEU A 1 101 ? -4.754 -30 -16.016 1 97.88 101 LEU A N 1
ATOM 805 C CA . LEU A 1 101 ? -3.98 -30.656 -17.062 1 97.88 101 LEU A CA 1
ATOM 806 C C . LEU A 1 101 ? -3.166 -31.812 -16.5 1 97.88 101 LEU A C 1
ATOM 808 O O . LEU A 1 101 ? -3.08 -32.875 -17.109 1 97.88 101 LEU A O 1
ATOM 812 N N . LEU A 1 102 ? -2.574 -31.625 -15.328 1 97.62 102 LEU A N 1
ATOM 813 C CA . LEU A 1 102 ? -1.83 -32.688 -14.656 1 97.62 102 LEU A CA 1
ATOM 814 C C . LEU A 1 102 ? -2.75 -33.844 -14.289 1 97.62 102 LEU A C 1
ATOM 816 O O . LEU A 1 102 ? -2.395 -35 -14.469 1 97.62 102 LEU A O 1
ATOM 820 N N . PHE A 1 103 ? -3.906 -33.5 -13.805 1 97.5 103 PHE A N 1
ATOM 821 C CA . PHE A 1 103 ? -4.883 -34.531 -13.438 1 97.5 103 PHE A CA 1
ATOM 822 C C . PHE A 1 103 ? -5.301 -35.344 -14.656 1 97.5 103 PHE A C 1
ATOM 824 O O . PHE A 1 103 ? -5.383 -36.562 -14.594 1 97.5 103 PHE A O 1
ATOM 831 N N . LEU A 1 104 ? -5.531 -34.719 -15.789 1 96.5 104 LEU A N 1
ATOM 832 C CA . LEU A 1 104 ? -5.895 -35.375 -17.031 1 96.5 104 LEU A CA 1
ATOM 833 C C . LEU A 1 104 ? -4.762 -36.281 -17.516 1 96.5 104 LEU A C 1
ATOM 835 O O . LEU A 1 104 ? -5.004 -37.406 -17.953 1 96.5 104 LEU A O 1
ATOM 839 N N . SER A 1 105 ? -3.543 -35.844 -17.375 1 96.06 105 SER A N 1
ATOM 840 C CA . SER A 1 105 ? -2.383 -36.625 -17.781 1 96.06 105 SER A CA 1
ATOM 841 C C . SER A 1 105 ? -2.225 -37.844 -16.906 1 96.06 105 SER A C 1
ATOM 843 O O . SER A 1 105 ? -1.938 -38.938 -17.406 1 96.06 105 SER A O 1
ATOM 845 N N . LEU A 1 106 ? -2.367 -37.719 -15.633 1 94.38 106 LEU A N 1
ATOM 846 C CA . LEU A 1 106 ? -2.277 -38.812 -14.695 1 94.38 106 LEU A CA 1
ATOM 847 C C . LEU A 1 106 ? -3.4 -39.812 -14.938 1 94.38 106 LEU A C 1
ATOM 849 O O . LEU A 1 106 ? -3.199 -41.031 -14.805 1 94.38 106 LEU A O 1
ATOM 853 N N . PHE A 1 107 ? -4.555 -39.312 -15.367 1 95.31 107 PHE A N 1
ATOM 854 C CA . PHE A 1 107 ? -5.688 -40.188 -15.68 1 95.31 107 PHE A CA 1
ATOM 855 C C . PHE A 1 107 ? -5.398 -41.031 -16.906 1 95.31 107 PHE A C 1
ATOM 857 O O . PHE A 1 107 ? -5.68 -42.219 -16.922 1 95.31 107 PHE A O 1
ATOM 864 N N . VAL A 1 108 ? -4.812 -40.469 -17.906 1 93 108 VAL A N 1
ATOM 865 C CA . VAL A 1 108 ? -4.449 -41.156 -19.125 1 93 108 VAL A CA 1
ATOM 866 C C . VAL A 1 108 ? -3.396 -42.219 -18.812 1 93 108 VAL A C 1
ATOM 868 O O . VAL A 1 108 ? -3.488 -43.375 -19.281 1 93 108 VAL A O 1
ATOM 871 N N . ILE A 1 109 ? -2.465 -41.875 -17.938 1 91.44 109 ILE A N 1
ATOM 872 C CA . ILE A 1 109 ? -1.419 -42.812 -17.547 1 91.44 109 ILE A CA 1
ATOM 873 C C . ILE A 1 109 ? -2.035 -43.969 -16.797 1 91.44 109 ILE A C 1
ATOM 875 O O . ILE A 1 109 ? -1.685 -45.125 -17.031 1 91.44 109 ILE A O 1
ATOM 879 N N . PHE A 1 110 ? -2.967 -43.688 -15.953 1 92.06 110 PHE A N 1
ATOM 880 C CA . PHE A 1 110 ? -3.639 -44.719 -15.164 1 92.06 110 PHE A CA 1
ATOM 881 C C . PHE A 1 110 ? -4.414 -45.688 -16.062 1 92.06 110 PHE A C 1
ATOM 883 O O . PHE A 1 110 ? -4.355 -46.906 -15.883 1 92.06 110 PHE A O 1
ATOM 890 N N . ILE A 1 111 ? -5.043 -45.25 -17.078 1 89.25 111 ILE A N 1
ATOM 891 C CA . ILE A 1 111 ? -5.824 -46.062 -18.016 1 89.25 111 ILE A CA 1
ATOM 892 C C . ILE A 1 111 ? -4.891 -46.938 -18.844 1 89.25 111 ILE A C 1
ATOM 894 O O . ILE A 1 111 ? -5.164 -48.125 -19.047 1 89.25 111 ILE A O 1
ATOM 898 N N . LYS A 1 112 ? -3.822 -46.531 -19.156 1 85.69 112 LYS A N 1
ATOM 899 C CA . LYS A 1 112 ? -2.883 -47.281 -19.969 1 85.69 112 LYS A CA 1
ATOM 900 C C . LYS A 1 112 ? -2.145 -48.344 -19.141 1 85.69 112 LYS A C 1
ATOM 902 O O . LYS A 1 112 ? -1.83 -49.406 -19.641 1 85.69 112 LYS A O 1
ATOM 907 N N . LEU A 1 113 ? -1.845 -48.031 -17.969 1 81.62 113 LEU A N 1
ATOM 908 C CA . LEU A 1 113 ? -1.201 -49 -17.094 1 81.62 113 LEU A CA 1
ATOM 909 C C . LEU A 1 113 ? -2.184 -50.094 -16.672 1 81.62 113 LEU A C 1
ATOM 911 O O . LEU A 1 113 ? -1.784 -51.219 -16.422 1 81.62 113 LEU A O 1
ATOM 915 N N . GLY A 1 114 ? -3.383 -49.75 -16.359 1 76.31 114 GLY A N 1
ATOM 916 C CA . GLY A 1 114 ? -4.379 -50.75 -16.016 1 76.31 114 GLY A CA 1
ATOM 917 C C . GLY A 1 114 ? -4.809 -51.562 -17.219 1 76.31 114 GLY A C 1
ATOM 918 O O . GLY A 1 114 ? -5.266 -52.719 -17.062 1 76.31 114 GLY A O 1
ATOM 919 N N . MET A 1 115 ? -4.867 -51 -18.406 1 64.81 115 MET A N 1
ATOM 920 C CA . MET A 1 115 ? -5.223 -51.75 -19.594 1 64.81 115 MET A CA 1
ATOM 921 C C . MET A 1 115 ? -4.031 -52.562 -20.109 1 64.81 115 MET A C 1
ATOM 923 O O . MET A 1 115 ? -4.125 -53.219 -21.141 1 64.81 115 MET A O 1
ATOM 927 N N . MET A 1 116 ? -2.982 -52.562 -19.453 1 50.97 116 MET A N 1
ATOM 928 C CA . MET A 1 116 ? -2.006 -53.625 -19.703 1 50.97 116 MET A CA 1
ATOM 929 C C . MET A 1 116 ? -2.119 -54.719 -18.672 1 50.97 116 MET A C 1
ATOM 931 O O . MET A 1 116 ? -2.479 -54.469 -17.516 1 50.97 116 MET A O 1
ATOM 935 N N . MET B 1 1 ? 6.82 64.562 -34 1 27.89 1 MET B N 1
ATOM 936 C CA . MET B 1 1 ? 7.406 63.25 -34.156 1 27.89 1 MET B CA 1
ATOM 937 C C . MET B 1 1 ? 8.008 62.75 -32.844 1 27.89 1 MET B C 1
ATOM 939 O O . MET B 1 1 ? 9.156 63.094 -32.531 1 27.89 1 MET B O 1
ATOM 943 N N . SER B 1 2 ? 7.207 62.906 -31.734 1 32.03 2 SER B N 1
ATOM 944 C CA . SER B 1 2 ? 7.469 62.5 -30.359 1 32.03 2 SER B CA 1
ATOM 945 C C . SER B 1 2 ? 7.789 61 -30.25 1 32.03 2 SER B C 1
ATOM 947 O O . SER B 1 2 ? 7.023 60.188 -30.734 1 32.03 2 SER B O 1
ATOM 949 N N . GLY B 1 3 ? 9.047 60.625 -30.391 1 26.33 3 GLY B N 1
ATOM 950 C CA . GLY B 1 3 ? 9.656 59.312 -30.25 1 26.33 3 GLY B CA 1
ATOM 951 C C . GLY B 1 3 ? 9.32 58.656 -28.922 1 26.33 3 GLY B C 1
ATOM 952 O O . GLY B 1 3 ? 9.695 59.156 -27.859 1 26.33 3 GLY B O 1
ATOM 953 N N . ASN B 1 4 ? 8.133 58.062 -28.75 1 23.41 4 ASN B N 1
ATOM 954 C CA . ASN B 1 4 ? 7.734 57.25 -27.578 1 23.41 4 ASN B CA 1
ATOM 955 C C . ASN B 1 4 ? 8.742 56.156 -27.297 1 23.41 4 ASN B C 1
ATOM 957 O O . ASN B 1 4 ? 8.977 55.281 -28.141 1 23.41 4 ASN B O 1
ATOM 961 N N . ASN B 1 5 ? 9.852 56.5 -26.672 1 22.8 5 ASN B N 1
ATOM 962 C CA . ASN B 1 5 ? 10.766 55.469 -26.156 1 22.8 5 ASN B CA 1
ATOM 963 C C . ASN B 1 5 ? 10.047 54.5 -25.25 1 22.8 5 ASN B C 1
ATOM 965 O O . ASN B 1 5 ? 9.562 54.875 -24.172 1 22.8 5 ASN B O 1
ATOM 969 N N . SER B 1 6 ? 9.242 53.562 -25.828 1 32.62 6 SER B N 1
ATOM 970 C CA . SER B 1 6 ? 8.727 52.438 -25.047 1 32.62 6 SER B CA 1
ATOM 971 C C . SER B 1 6 ? 9.844 51.719 -24.297 1 32.62 6 SER B C 1
ATOM 973 O O . SER B 1 6 ? 10.789 51.219 -24.906 1 32.62 6 SER B O 1
ATOM 975 N N . SER B 1 7 ? 10.25 52.25 -23.141 1 33.69 7 SER B N 1
ATOM 976 C CA . SER B 1 7 ? 11.148 51.5 -22.25 1 33.69 7 SER B CA 1
ATOM 977 C C . SER B 1 7 ? 10.625 50.094 -22 1 33.69 7 SER B C 1
ATOM 979 O O . SER B 1 7 ? 9.508 49.906 -21.531 1 33.69 7 SER B O 1
ATOM 981 N N . SER B 1 8 ? 10.883 49.188 -22.891 1 36.38 8 SER B N 1
ATOM 982 C CA . SER B 1 8 ? 10.68 47.781 -22.641 1 36.38 8 SER B CA 1
ATOM 983 C C . SER B 1 8 ? 11.305 47.344 -21.312 1 36.38 8 SER B C 1
ATOM 985 O O . SER B 1 8 ? 12.516 47.5 -21.109 1 36.38 8 SER B O 1
ATOM 987 N N . THR B 1 9 ? 10.617 47.656 -20.203 1 39.69 9 THR B N 1
ATOM 988 C CA . THR B 1 9 ? 11.047 47.031 -18.953 1 39.69 9 THR B CA 1
ATOM 989 C C . THR B 1 9 ? 11.383 45.562 -19.141 1 39.69 9 THR B C 1
ATOM 991 O O . THR B 1 9 ? 10.539 44.781 -19.578 1 39.69 9 THR B O 1
ATOM 994 N N . VAL B 1 10 ? 12.641 45.281 -19.547 1 36.31 10 VAL B N 1
ATOM 995 C CA . VAL B 1 10 ? 13.172 43.906 -19.5 1 36.31 10 VAL B CA 1
ATOM 996 C C . VAL B 1 10 ? 12.875 43.281 -18.141 1 36.31 10 VAL B C 1
ATOM 998 O O . VAL B 1 10 ? 13.328 43.781 -17.109 1 36.31 10 VAL B O 1
ATOM 1001 N N . PHE B 1 11 ? 11.633 42.812 -17.969 1 37.59 11 PHE B N 1
ATOM 1002 C CA . PHE B 1 11 ? 11.438 41.906 -16.844 1 37.59 11 PHE B CA 1
ATOM 1003 C C . PHE B 1 11 ? 12.578 40.875 -16.766 1 37.59 11 PHE B C 1
ATOM 1005 O O . PHE B 1 11 ? 12.781 40.094 -17.703 1 37.59 11 PHE B O 1
ATOM 1012 N N . GLY B 1 12 ? 13.711 41.281 -16.328 1 34.31 12 GLY B N 1
ATOM 1013 C CA . GLY B 1 12 ? 14.688 40.25 -15.992 1 34.31 12 GLY B CA 1
ATOM 1014 C C . GLY B 1 12 ? 14.078 39.031 -15.375 1 34.31 12 GLY B C 1
ATOM 1015 O O . GLY B 1 12 ? 13.289 39.125 -14.43 1 34.31 12 GLY B O 1
ATOM 1016 N N . SER B 1 13 ? 13.727 38.062 -16.094 1 40.47 13 SER B N 1
ATOM 1017 C CA . SER B 1 13 ? 13.547 36.719 -15.578 1 40.47 13 SER B CA 1
ATOM 1018 C C . SER B 1 13 ? 14.531 36.406 -14.445 1 40.47 13 SER B C 1
ATOM 1020 O O . SER B 1 13 ? 15.719 36.219 -14.688 1 40.47 13 SER B O 1
ATOM 1022 N N . SER B 1 14 ? 14.57 37.156 -13.383 1 38.19 14 SER B N 1
ATOM 1023 C CA . SER B 1 14 ? 15.336 36.625 -12.266 1 38.19 14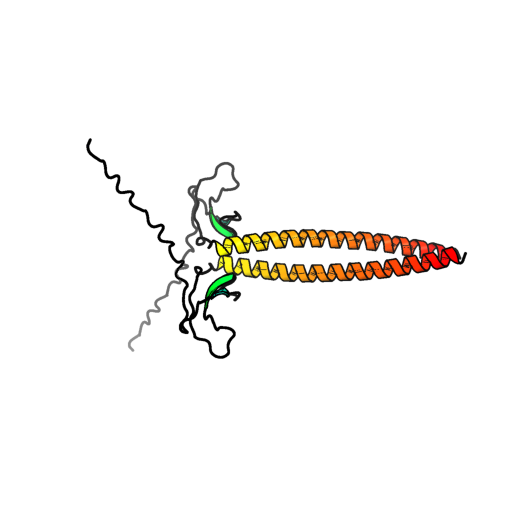 SER B CA 1
ATOM 1024 C C . SER B 1 14 ? 15.219 35.094 -12.188 1 38.19 14 SER B C 1
ATOM 1026 O O . SER B 1 14 ? 14.109 34.562 -12.117 1 38.19 14 SER B O 1
ATOM 1028 N N . SER B 1 15 ? 15.891 34.312 -13 1 42.69 15 SER B N 1
ATOM 1029 C CA . SER B 1 15 ? 16.172 32.938 -12.641 1 42.69 15 SER B CA 1
ATOM 1030 C C . SER B 1 15 ? 16.156 32.75 -11.125 1 42.69 15 SER B C 1
ATOM 1032 O O . SER B 1 15 ? 17.031 33.219 -10.414 1 42.69 15 SER B O 1
ATOM 1034 N N . MET B 1 16 ? 15.219 33.062 -10.398 1 43.12 16 MET B N 1
ATOM 1035 C CA . MET B 1 16 ? 15.156 32.594 -9.008 1 43.12 16 MET B CA 1
ATOM 1036 C C . MET B 1 16 ? 16.047 31.375 -8.789 1 43.12 16 MET B C 1
ATOM 1038 O O . MET B 1 16 ? 15.812 30.328 -9.391 1 43.12 16 MET B O 1
ATOM 1042 N N . ALA B 1 17 ? 17.328 31.422 -8.812 1 46.53 17 ALA B N 1
ATOM 1043 C CA . ALA B 1 17 ? 18.25 30.453 -8.258 1 46.53 17 ALA B CA 1
ATOM 1044 C C . ALA B 1 17 ? 17.578 29.594 -7.188 1 46.53 17 ALA B C 1
ATOM 1046 O O . ALA B 1 17 ? 17.094 30.109 -6.176 1 46.53 17 ALA B O 1
ATOM 1047 N N . LYS B 1 18 ? 16.719 28.703 -7.48 1 53.41 18 LYS B N 1
ATOM 1048 C CA . LYS B 1 18 ? 16.375 27.703 -6.465 1 53.41 18 LYS B CA 1
ATOM 1049 C C . LYS B 1 18 ? 17.484 27.578 -5.422 1 53.41 18 LYS B C 1
ATOM 1051 O O . LYS B 1 18 ? 18.609 27.188 -5.75 1 53.41 18 LYS B O 1
ATOM 1056 N N . SER B 1 19 ? 17.812 28.562 -4.516 1 65.44 19 SER B N 1
ATOM 1057 C CA . SER B 1 19 ? 18.781 28.562 -3.418 1 65.44 19 SER B CA 1
ATOM 1058 C C . SER B 1 19 ? 19.172 27.141 -3.021 1 65.44 19 SER B C 1
ATOM 1060 O O . SER B 1 19 ? 18.297 26.328 -2.688 1 65.44 19 SER B O 1
ATOM 1062 N N . ARG B 1 20 ? 20.109 26.656 -3.709 1 80.5 20 ARG B N 1
ATOM 1063 C CA . ARG B 1 20 ? 20.688 25.359 -3.338 1 80.5 20 ARG B CA 1
ATOM 1064 C C . ARG B 1 20 ? 21.047 25.328 -1.855 1 80.5 20 ARG B C 1
ATOM 1066 O O . ARG B 1 20 ? 21.812 26.156 -1.377 1 80.5 20 ARG B O 1
ATOM 1073 N N . LEU B 1 21 ? 20.312 24.75 -1.012 1 93.19 21 LEU B N 1
ATOM 1074 C CA . LEU B 1 21 ? 20.594 24.547 0.405 1 93.19 21 LEU B CA 1
ATOM 1075 C C . LEU B 1 21 ? 21.969 23.891 0.596 1 93.19 21 LEU B C 1
ATOM 1077 O O . LEU B 1 21 ? 22.312 22.953 -0.134 1 93.19 21 LEU B O 1
ATOM 1081 N N . VAL B 1 22 ? 22.781 24.5 1.453 1 95.81 22 VAL B N 1
ATOM 1082 C CA . VAL B 1 22 ? 24.141 24.016 1.719 1 95.81 22 VAL B CA 1
ATOM 1083 C C . VAL B 1 22 ? 24.234 23.5 3.154 1 95.81 22 VAL B C 1
ATOM 1085 O O . VAL B 1 22 ? 23.688 24.125 4.078 1 95.81 22 VAL B O 1
ATOM 1088 N N . CYS B 1 23 ? 24.922 22.344 3.27 1 97.12 23 CYS B N 1
ATOM 1089 C CA . CYS B 1 23 ? 25.094 21.812 4.613 1 97.12 23 CYS B CA 1
ATOM 1090 C C . CYS B 1 23 ? 26.234 22.516 5.336 1 97.12 23 CYS B C 1
ATOM 1092 O O . CYS B 1 23 ? 26.781 23.5 4.836 1 97.12 23 CYS B O 1
ATOM 1094 N N . TYR B 1 24 ? 26.547 22.016 6.562 1 96.81 24 TYR B N 1
ATOM 1095 C CA . TYR B 1 24 ? 27.531 22.703 7.395 1 96.81 24 TYR B CA 1
ATOM 1096 C C . TYR B 1 24 ? 28.938 22.5 6.852 1 96.81 24 TYR B C 1
ATOM 1098 O O . TYR B 1 24 ? 29.875 23.203 7.25 1 96.81 24 TYR B O 1
ATOM 1106 N N . CYS B 1 25 ? 29.109 21.578 5.926 1 96.19 25 CYS B N 1
ATOM 1107 C CA . CYS B 1 25 ? 30.406 21.328 5.301 1 96.19 25 CYS B CA 1
ATOM 1108 C C . CYS B 1 25 ? 30.641 22.266 4.125 1 96.19 25 CYS B C 1
ATOM 1110 O O . CYS B 1 25 ? 31.734 22.281 3.553 1 96.19 25 CYS B O 1
ATOM 1112 N N . GLY B 1 26 ? 29.641 22.953 3.738 1 94.81 26 GLY B N 1
ATOM 1113 C CA . GLY B 1 26 ? 29.781 23.875 2.615 1 94.81 26 GLY B CA 1
ATOM 1114 C C . GLY B 1 26 ? 29.484 23.219 1.277 1 94.81 26 GLY B C 1
ATOM 1115 O O . GLY B 1 26 ? 29.875 23.75 0.23 1 94.81 26 GLY B O 1
ATOM 1116 N N . VAL B 1 27 ? 28.859 22.141 1.381 1 94.94 27 VAL B N 1
ATOM 1117 C CA . VAL B 1 27 ? 28.531 21.438 0.141 1 94.94 27 VAL B CA 1
ATOM 1118 C C . VAL B 1 27 ? 27.016 21.359 -0.01 1 94.94 27 VAL B C 1
ATOM 1120 O O . VAL B 1 27 ? 26.281 21.578 0.949 1 94.94 27 VAL B O 1
ATOM 1123 N N . GLU B 1 28 ? 26.578 21.156 -1.198 1 95.69 28 GLU B N 1
ATOM 1124 C CA . GLU B 1 28 ? 25.156 21.062 -1.482 1 95.69 28 GLU B CA 1
ATOM 1125 C C . GLU B 1 28 ? 24.484 20 -0.613 1 95.69 28 GLU B C 1
ATOM 1127 O O . GLU B 1 28 ? 25.031 18.906 -0.43 1 95.69 28 GLU B O 1
ATOM 1132 N N . SER B 1 29 ? 23.344 20.328 0.001 1 96.62 29 SER B N 1
ATOM 1133 C CA . SER B 1 29 ? 22.562 19.422 0.832 1 96.62 29 SER B CA 1
ATOM 1134 C C . SER B 1 29 ? 21.547 18.641 -0.002 1 96.62 29 SER B C 1
ATOM 1136 O O . SER B 1 29 ? 20.656 19.234 -0.617 1 96.62 29 SER B O 1
ATOM 1138 N N . PRO B 1 30 ? 21.656 17.312 -0.064 1 96.12 30 PRO B N 1
ATOM 1139 C CA . PRO B 1 30 ? 20.703 16.531 -0.859 1 96.12 30 PRO B CA 1
ATOM 1140 C C . PRO B 1 30 ? 19.344 16.406 -0.189 1 96.12 30 PRO B C 1
ATOM 1142 O O . PRO B 1 30 ? 19.234 16.5 1.036 1 96.12 30 PRO B O 1
ATOM 1145 N N . LEU B 1 31 ? 18.297 16.312 -1.018 1 96.62 31 LEU B N 1
ATOM 1146 C CA . LEU B 1 31 ? 16.953 15.977 -0.56 1 96.62 31 LEU B CA 1
ATOM 1147 C C . LEU B 1 31 ? 16.75 14.461 -0.508 1 96.62 31 LEU B C 1
ATOM 1149 O O . LEU B 1 31 ? 16.781 13.797 -1.544 1 96.62 31 LEU B O 1
ATOM 1153 N N . VAL B 1 32 ? 16.594 13.953 0.739 1 96.25 32 VAL B N 1
ATOM 1154 C CA . VAL B 1 32 ? 16.484 12.516 0.964 1 96.25 32 VAL B CA 1
ATOM 1155 C C . VAL B 1 32 ? 15.141 12.188 1.59 1 96.25 32 VAL B C 1
ATOM 1157 O O . VAL B 1 32 ? 14.477 13.07 2.143 1 96.25 32 VAL B O 1
ATOM 1160 N N . THR B 1 33 ? 14.695 10.922 1.42 1 97.62 33 THR B N 1
ATOM 1161 C CA . THR B 1 33 ? 13.414 10.5 1.957 1 97.62 33 THR B CA 1
ATOM 1162 C C . THR B 1 33 ? 13.602 9.648 3.211 1 97.62 33 THR B C 1
ATOM 1164 O O . THR B 1 33 ? 14.406 8.711 3.215 1 97.62 33 THR B O 1
ATOM 1167 N N . ALA B 1 34 ? 12.93 9.992 4.254 1 97.69 34 ALA B N 1
ATOM 1168 C CA . ALA B 1 34 ? 12.891 9.188 5.473 1 97.69 34 ALA B CA 1
ATOM 1169 C C . ALA B 1 34 ? 11.844 8.086 5.359 1 97.69 34 ALA B C 1
ATOM 1171 O O . ALA B 1 34 ? 10.75 8.305 4.824 1 97.69 34 ALA B O 1
ATOM 1172 N N . TRP B 1 35 ? 12.195 6.898 5.934 1 97.31 35 TRP B N 1
ATOM 1173 C CA . TRP B 1 35 ? 11.258 5.773 5.902 1 97.31 35 TRP B CA 1
ATOM 1174 C C . TRP B 1 35 ? 11.141 5.129 7.277 1 97.31 35 TRP B C 1
ATOM 1176 O O . TRP B 1 35 ? 10.898 3.926 7.391 1 97.31 35 TRP B O 1
ATOM 1186 N N . THR B 1 36 ? 11.242 5.984 8.289 1 96.94 36 THR B N 1
ATOM 1187 C CA . THR B 1 36 ? 11 5.484 9.633 1 96.94 36 THR B CA 1
ATOM 1188 C C . THR B 1 36 ? 9.5 5.344 9.898 1 96.94 36 THR B C 1
ATOM 1190 O O . THR B 1 36 ? 8.68 5.879 9.148 1 96.94 36 THR B O 1
ATOM 1193 N N . ASP B 1 37 ? 9.086 4.695 10.93 1 96 37 ASP B N 1
ATOM 1194 C CA . ASP B 1 37 ? 7.688 4.52 11.289 1 96 37 ASP B CA 1
ATOM 1195 C C . ASP B 1 37 ? 7.016 5.867 11.555 1 96 37 ASP B C 1
ATOM 1197 O O . ASP B 1 37 ? 5.824 6.035 11.289 1 96 37 ASP B O 1
ATOM 1201 N N . GLU B 1 38 ? 7.801 6.766 12.039 1 97 38 GLU B N 1
ATOM 1202 C CA . GLU B 1 38 ? 7.25 8.062 12.43 1 97 38 GLU B CA 1
ATOM 1203 C C . GLU B 1 38 ? 7.23 9.023 11.25 1 97 38 GLU B C 1
ATOM 1205 O O . GLU B 1 38 ? 6.484 10.008 11.258 1 97 38 GLU B O 1
ATOM 1210 N N . ASN B 1 39 ? 8.023 8.78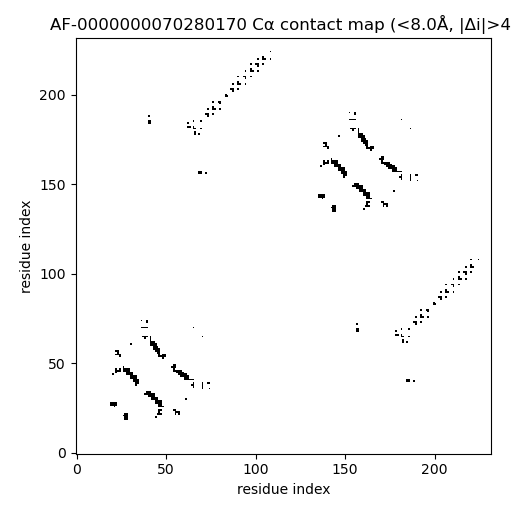9 10.211 1 97.88 39 ASN B N 1
ATOM 1211 C CA . ASN B 1 39 ? 8.133 9.711 9.078 1 97.88 39 ASN B CA 1
ATOM 1212 C C . ASN B 1 39 ? 8.172 8.953 7.75 1 97.88 39 ASN B C 1
ATOM 1214 O O . ASN B 1 39 ? 9.133 9.094 6.984 1 97.88 39 ASN B O 1
ATOM 1218 N N . PRO B 1 40 ? 7.129 8.273 7.52 1 97.75 40 PRO B N 1
ATOM 1219 C CA . PRO B 1 40 ? 7.148 7.488 6.285 1 97.75 40 PRO B CA 1
ATOM 1220 C C . PRO B 1 40 ? 7.039 8.352 5.031 1 97.75 40 PRO B C 1
ATOM 1222 O O . PRO B 1 40 ? 6 8.977 4.793 1 97.75 40 PRO B O 1
ATOM 1225 N N . GLY B 1 41 ? 8.125 8.359 4.293 1 97.44 41 GLY B N 1
ATOM 1226 C CA . GLY B 1 41 ? 8.086 9.047 3.012 1 97.44 41 GLY B CA 1
ATOM 1227 C C . GLY B 1 41 ? 8.375 10.531 3.123 1 97.44 41 GLY B C 1
ATOM 1228 O O . GLY B 1 41 ? 8.273 11.266 2.139 1 97.44 41 GLY B O 1
ATOM 1229 N N . ARG B 1 42 ? 8.68 11.039 4.297 1 98.12 42 ARG B N 1
ATOM 1230 C CA . ARG B 1 42 ? 8.938 12.461 4.504 1 98.12 42 ARG B CA 1
ATOM 1231 C C . ARG B 1 42 ? 10.336 12.836 4.02 1 98.12 42 ARG B C 1
ATOM 1233 O O . ARG B 1 42 ? 11.297 12.117 4.273 1 98.12 42 ARG B O 1
ATOM 1240 N N . ARG B 1 43 ? 10.367 14.008 3.424 1 98.12 43 ARG B N 1
ATOM 1241 C CA . ARG B 1 43 ? 11.648 14.398 2.85 1 98.12 43 ARG B CA 1
ATOM 1242 C C . ARG B 1 43 ? 12.352 15.43 3.732 1 98.12 43 ARG B C 1
ATOM 1244 O O . ARG B 1 43 ? 11.695 16.203 4.426 1 98.12 43 ARG B O 1
ATOM 1251 N N . PHE B 1 44 ? 13.703 15.289 3.596 1 97.81 44 PHE B N 1
ATOM 1252 C CA . PHE B 1 44 ? 14.531 16.219 4.359 1 97.81 44 PHE B CA 1
ATOM 1253 C C . PHE B 1 44 ? 15.859 16.469 3.648 1 97.81 44 PHE B C 1
ATOM 1255 O O . PHE B 1 44 ? 16.266 15.695 2.785 1 97.81 44 PHE B O 1
ATOM 1262 N N . HIS B 1 45 ? 16.469 17.594 3.943 1 97.75 45 HIS B N 1
ATOM 1263 C CA . HIS B 1 45 ? 17.812 17.938 3.512 1 97.75 45 HIS B CA 1
ATOM 1264 C C . HIS B 1 45 ? 18.844 17.5 4.547 1 97.75 45 HIS B C 1
ATOM 1266 O O . HIS B 1 45 ? 18.688 17.766 5.742 1 97.75 45 HIS B O 1
ATOM 1272 N N . GLY B 1 46 ? 19.828 16.766 3.99 1 96.88 46 GLY B N 1
ATOM 1273 C CA . GLY B 1 46 ? 20.906 16.328 4.852 1 96.88 46 GLY B CA 1
ATOM 1274 C C . GLY B 1 46 ? 22.281 16.719 4.32 1 96.88 46 GLY B C 1
ATOM 1275 O O . GLY B 1 46 ? 22.391 17.5 3.377 1 96.88 46 GLY B O 1
ATOM 1276 N N . CYS B 1 47 ? 23.234 16.109 4.984 1 97.25 47 CYS B N 1
ATOM 1277 C CA . CYS B 1 47 ? 24.609 16.406 4.621 1 97.25 47 CYS B CA 1
ATOM 1278 C C . CYS B 1 47 ? 24.969 15.789 3.271 1 97.25 47 CYS B C 1
ATOM 1280 O O . CYS B 1 47 ? 24.641 14.633 3.008 1 97.25 47 CYS B O 1
ATOM 1282 N N . GLY B 1 48 ? 25.672 16.594 2.57 1 95.69 48 GLY B N 1
ATOM 1283 C CA . GLY B 1 48 ? 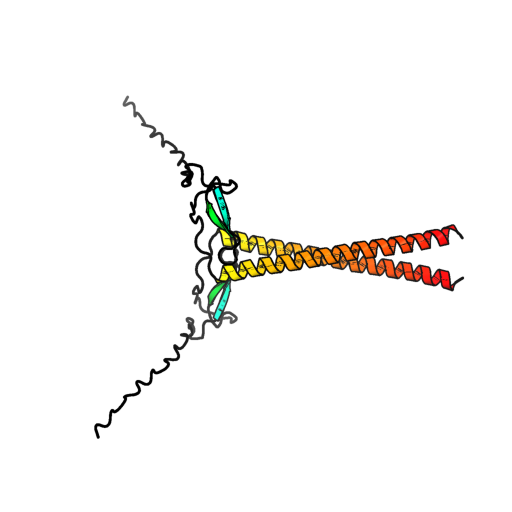26.094 16.141 1.257 1 95.69 48 GLY B CA 1
ATOM 1284 C C . GLY B 1 48 ? 27.172 15.07 1.314 1 95.69 48 GLY B C 1
ATOM 1285 O O . GLY B 1 48 ? 27.453 14.406 0.316 1 95.69 48 GLY B O 1
ATOM 1286 N N . LYS B 1 49 ? 27.734 14.93 2.41 1 94.56 49 LYS B N 1
ATOM 1287 C CA . LYS B 1 49 ? 28.797 13.938 2.588 1 94.56 49 LYS B CA 1
ATOM 1288 C C . LYS B 1 49 ? 28.297 12.75 3.408 1 94.56 49 LYS B C 1
ATOM 1290 O O . LYS B 1 49 ? 29.047 12.164 4.18 1 94.56 49 LYS B O 1
ATOM 1295 N N . TYR B 1 50 ? 27.062 12.562 3.34 1 90.62 50 TYR B N 1
ATOM 1296 C CA . TYR B 1 50 ? 26.422 11.57 4.191 1 90.62 50 TYR B CA 1
ATOM 1297 C C . TYR B 1 50 ? 27.109 10.211 4.051 1 90.62 50 TYR B C 1
ATOM 1299 O O . TYR B 1 50 ? 27.219 9.461 5.023 1 90.62 50 TYR B O 1
ATOM 1307 N N . PHE B 1 51 ? 27.625 9.898 2.904 1 90.38 51 PHE B N 1
ATOM 1308 C CA . PHE B 1 51 ? 28.203 8.586 2.658 1 90.38 51 PHE B CA 1
ATOM 1309 C C . PHE B 1 51 ? 29.688 8.57 3.02 1 90.38 51 PHE B C 1
ATOM 1311 O O . PHE B 1 51 ? 30.328 7.527 2.963 1 90.38 51 PHE B O 1
ATOM 1318 N N . GLN B 1 52 ? 30.141 9.641 3.365 1 91.25 52 GLN B N 1
ATOM 1319 C CA . GLN B 1 52 ? 31.547 9.719 3.742 1 91.25 52 GLN B CA 1
ATOM 1320 C C . GLN B 1 52 ? 31.734 9.523 5.246 1 91.25 52 GLN B C 1
ATOM 1322 O O . GLN B 1 52 ? 30.766 9.609 6.008 1 91.25 52 GLN B O 1
ATOM 1327 N N . ARG B 1 53 ? 32.969 9.172 5.566 1 89.69 53 ARG B N 1
ATOM 1328 C CA . ARG B 1 53 ? 33.312 8.93 6.961 1 89.69 53 ARG B CA 1
ATOM 1329 C C . ARG B 1 53 ? 33.062 10.156 7.816 1 89.69 53 ARG B C 1
ATOM 1331 O O . ARG B 1 53 ? 32.531 10.047 8.938 1 89.69 53 ARG B O 1
ATOM 1338 N N . ARG B 1 54 ? 33.438 11.328 7.406 1 91.56 54 ARG B N 1
ATOM 1339 C CA . ARG B 1 54 ? 33.219 12.57 8.141 1 91.56 54 ARG B CA 1
ATOM 1340 C C . ARG B 1 54 ? 32 13.328 7.594 1 91.56 54 ARG B C 1
ATOM 1342 O O . ARG B 1 54 ? 32.031 13.844 6.477 1 91.56 54 ARG B O 1
ATOM 1349 N N . LYS B 1 55 ? 30.938 13.227 8.273 1 94.12 55 LYS B N 1
ATOM 1350 C CA . LYS B 1 55 ? 29.734 13.961 7.895 1 94.12 55 LYS B CA 1
ATOM 1351 C C . LYS B 1 55 ? 29.297 14.914 9 1 94.12 55 LYS B C 1
ATOM 1353 O O . LYS B 1 55 ? 29.656 14.727 10.172 1 94.12 55 LYS B O 1
ATOM 1358 N N . CYS B 1 56 ? 28.562 15.953 8.539 1 96.88 56 CYS B N 1
ATOM 1359 C CA . CYS B 1 56 ? 28.078 16.891 9.555 1 96.88 56 CYS B CA 1
ATOM 1360 C C . CYS B 1 56 ? 26.656 16.531 9.977 1 96.88 56 CYS B C 1
ATOM 1362 O O . CYS B 1 56 ? 26.078 15.578 9.461 1 96.88 56 CYS B O 1
ATOM 1364 N N . SER B 1 57 ? 26.141 17.266 10.992 1 95.62 57 SER B N 1
ATOM 1365 C CA . SER B 1 57 ? 24.828 16.953 11.555 1 95.62 57 SER B CA 1
ATOM 1366 C C . SER B 1 57 ? 23.75 17.859 10.953 1 95.62 57 SER B C 1
ATOM 1368 O O . SER B 1 57 ? 22.734 18.141 11.602 1 95.62 57 SER B O 1
ATOM 1370 N N . PHE B 1 58 ? 24.031 18.359 9.672 1 97.38 58 PHE B N 1
ATOM 1371 C CA . PHE B 1 58 ? 23.031 19.188 9.031 1 97.38 58 PHE B CA 1
ATOM 1372 C C . PHE B 1 58 ? 21.75 18.391 8.758 1 97.38 58 PHE B C 1
ATOM 1374 O O . PHE B 1 58 ? 21.812 17.281 8.227 1 97.38 58 PHE B O 1
ATOM 1381 N N . PHE B 1 59 ? 20.609 18.969 9.18 1 97.44 59 PHE B N 1
ATOM 1382 C CA . PHE B 1 59 ? 19.312 18.328 9.031 1 97.44 59 PHE B CA 1
ATOM 1383 C C . PHE B 1 59 ? 18.188 19.375 8.992 1 97.44 59 PHE B C 1
ATOM 1385 O O . PHE B 1 59 ? 18.125 20.25 9.867 1 97.44 59 PHE B O 1
ATOM 1392 N N . ARG B 1 60 ? 17.359 19.219 7.887 1 97.44 60 ARG B N 1
ATOM 1393 C CA . ARG B 1 60 ? 16.219 20.109 7.77 1 97.44 60 ARG B CA 1
ATOM 1394 C C . ARG B 1 60 ? 15.062 19.422 7.039 1 97.44 60 ARG B C 1
ATOM 1396 O O . ARG B 1 60 ? 15.195 19.047 5.875 1 97.44 60 ARG B O 1
ATOM 1403 N N . TRP B 1 61 ? 13.984 19.5 7.762 1 97.5 61 TRP B N 1
ATOM 1404 C CA . TRP B 1 61 ? 12.82 18.906 7.098 1 97.5 61 TRP B CA 1
ATOM 1405 C C . TRP B 1 61 ? 12.391 19.766 5.91 1 97.5 61 TRP B C 1
ATOM 1407 O O . TRP B 1 61 ? 12.375 21 5.996 1 97.5 61 TRP B O 1
ATOM 1417 N N . PHE B 1 62 ? 12.172 19.016 4.852 1 97.25 62 PHE B N 1
ATOM 1418 C CA . PHE B 1 62 ? 11.617 19.656 3.662 1 97.25 62 PHE B CA 1
ATOM 1419 C C . PHE B 1 62 ? 10.094 19.609 3.68 1 97.25 62 PHE B C 1
ATOM 1421 O O . PHE B 1 62 ? 9.43 20.609 3.395 1 97.25 62 PHE B O 1
ATOM 1428 N N . ASP B 1 63 ? 9.484 18.5 4.074 1 97.38 63 ASP B N 1
ATOM 1429 C CA . ASP B 1 63 ? 8.039 18.281 4.145 1 97.38 63 ASP B CA 1
ATOM 1430 C C . ASP B 1 63 ? 7.512 18.547 5.555 1 97.38 63 ASP B C 1
ATOM 1432 O O . ASP B 1 63 ? 8.25 18.422 6.535 1 97.38 63 ASP B O 1
ATOM 1436 N N . PRO B 1 64 ? 6.191 18.891 5.551 1 96.69 64 PRO B N 1
ATOM 1437 C CA . PRO B 1 64 ? 5.582 19 6.879 1 96.69 64 PRO B CA 1
ATOM 1438 C C . PRO B 1 64 ? 5.434 17.656 7.57 1 96.69 64 PRO B C 1
ATOM 1440 O O . PRO B 1 64 ? 5.688 16.609 6.961 1 96.69 64 PRO B O 1
ATOM 1443 N N . GLU B 1 65 ? 5.082 17.781 8.859 1 96.44 65 GLU B N 1
ATOM 1444 C CA . GLU B 1 65 ? 4.879 16.547 9.617 1 96.44 65 GLU B CA 1
ATOM 1445 C C . GLU B 1 65 ? 3.738 15.719 9.031 1 96.44 65 GLU B C 1
ATOM 1447 O O . GLU B 1 65 ? 2.729 16.266 8.594 1 96.44 65 GLU B O 1
ATOM 1452 N N . VAL B 1 66 ? 3.889 14.508 9.172 1 96.81 66 VAL B N 1
ATOM 1453 C CA . VAL B 1 66 ? 2.875 13.586 8.664 1 96.81 66 VAL B CA 1
ATOM 1454 C C . VAL B 1 66 ? 1.813 13.352 9.734 1 96.81 66 VAL B C 1
ATOM 1456 O O . VAL B 1 66 ? 2.139 13.008 10.875 1 96.81 66 VAL B O 1
ATOM 1459 N N . PRO B 1 67 ? 0.579 13.469 9.352 1 97.44 67 PRO B N 1
ATOM 1460 C CA . PRO B 1 67 ? -0.471 13.18 10.336 1 97.44 67 PRO B CA 1
ATOM 1461 C C . PRO B 1 67 ? -0.495 11.719 10.766 1 97.44 67 PRO B C 1
ATOM 1463 O O . PRO B 1 67 ? -0.201 10.828 9.961 1 97.44 67 PRO B O 1
ATOM 1466 N N . GLU B 1 68 ? -0.886 11.523 12.008 1 96.94 68 GLU B N 1
ATOM 1467 C CA . GLU B 1 68 ? -0.855 10.188 12.602 1 96.94 68 GLU B CA 1
ATOM 1468 C C . GLU B 1 68 ? -1.659 9.195 11.766 1 96.94 68 GLU B C 1
ATOM 1470 O O . GLU B 1 68 ? -1.22 8.062 11.539 1 96.94 68 GLU B O 1
ATOM 1475 N N . ARG B 1 69 ? -2.785 9.609 11.359 1 97.38 69 ARG B N 1
ATOM 1476 C CA . ARG B 1 69 ? -3.654 8.742 10.57 1 97.38 69 ARG B CA 1
ATOM 1477 C C . ARG B 1 69 ? -2.951 8.266 9.305 1 97.38 69 ARG B C 1
ATOM 1479 O O . ARG B 1 69 ? -3.027 7.086 8.953 1 97.38 69 ARG B O 1
ATOM 1486 N N . GLN B 1 70 ? -2.32 9.195 8.68 1 97.56 70 GLN B N 1
ATOM 1487 C CA . GLN B 1 70 ? -1.642 8.852 7.434 1 97.56 70 GLN B CA 1
ATOM 1488 C C . GLN B 1 70 ? -0.413 7.98 7.699 1 97.56 70 GLN B C 1
ATOM 1490 O O . GLN B 1 70 ? -0.081 7.105 6.898 1 97.56 70 GLN B O 1
ATOM 1495 N N . LYS B 1 71 ? 0.275 8.203 8.789 1 97.94 71 LYS B N 1
ATOM 1496 C CA . LYS B 1 71 ? 1.364 7.309 9.18 1 97.94 71 LYS B CA 1
ATOM 1497 C C . LYS B 1 71 ? 0.891 5.863 9.25 1 97.94 71 LYS B C 1
ATOM 1499 O O . LYS B 1 71 ? 1.504 4.973 8.656 1 97.94 71 LYS B O 1
ATOM 1504 N N . LYS B 1 72 ? -0.162 5.723 9.953 1 98.06 72 LYS B N 1
ATOM 1505 C CA . LYS B 1 72 ? -0.712 4.387 10.148 1 98.06 72 LYS B CA 1
ATOM 1506 C C . LYS B 1 72 ? -1.155 3.77 8.828 1 98.06 72 LYS B C 1
ATOM 1508 O O . LYS B 1 72 ? -0.901 2.592 8.57 1 98.06 72 LYS B O 1
ATOM 1513 N N . LEU B 1 73 ? -1.754 4.609 8.047 1 98.25 73 LEU B N 1
ATOM 1514 C CA . LEU B 1 73 ? -2.236 4.129 6.758 1 98.25 73 LEU B CA 1
ATOM 1515 C C . LEU B 1 73 ? -1.073 3.703 5.867 1 98.25 73 LEU B C 1
ATOM 1517 O O . LEU B 1 73 ? -1.11 2.629 5.266 1 98.25 73 LEU B O 1
ATOM 1521 N N . ILE B 1 74 ? -0.104 4.531 5.77 1 98.44 74 ILE B N 1
ATOM 1522 C CA . ILE B 1 74 ? 1.045 4.23 4.922 1 98.44 74 ILE B CA 1
ATOM 1523 C C . ILE B 1 74 ? 1.747 2.975 5.43 1 98.44 74 ILE B C 1
ATOM 1525 O O . ILE B 1 74 ? 2.08 2.084 4.645 1 98.44 74 ILE B O 1
ATOM 1529 N N . ARG B 1 75 ? 1.955 2.902 6.707 1 98.31 75 ARG B N 1
ATOM 1530 C CA . ARG B 1 75 ? 2.572 1.706 7.273 1 98.31 75 ARG B CA 1
ATOM 1531 C C . ARG B 1 75 ? 1.747 0.463 6.961 1 98.31 75 ARG B C 1
ATOM 1533 O O . ARG B 1 75 ? 2.297 -0.578 6.594 1 98.31 75 ARG B O 1
ATOM 1540 N N . GLY B 1 76 ? 0.505 0.527 7.051 1 98.5 76 GLY B N 1
ATOM 1541 C CA . GLY B 1 76 ? -0.375 -0.59 6.754 1 98.5 76 GLY B CA 1
ATOM 1542 C C . GLY B 1 76 ? -0.311 -1.03 5.301 1 98.5 76 GLY B C 1
ATOM 1543 O O . GLY B 1 76 ? -0.274 -2.229 5.012 1 98.5 76 GLY B O 1
ATOM 1544 N N . LEU B 1 77 ? -0.287 -0.026 4.48 1 98.56 77 LEU B N 1
ATOM 1545 C CA . LEU B 1 77 ? -0.226 -0.322 3.053 1 98.56 77 LEU B CA 1
ATOM 1546 C C . LEU B 1 77 ? 1.105 -0.97 2.689 1 98.56 77 LEU B C 1
ATOM 1548 O O . LEU B 1 77 ? 1.15 -1.885 1.863 1 98.56 77 LEU B O 1
ATOM 1552 N N . LEU B 1 78 ? 2.135 -0.506 3.293 1 98.25 78 LEU B N 1
ATOM 1553 C CA . LEU B 1 78 ? 3.447 -1.094 3.047 1 98.25 78 LEU B CA 1
ATOM 1554 C C . LEU B 1 78 ? 3.494 -2.541 3.525 1 98.25 78 LEU B C 1
ATOM 1556 O O . LEU B 1 78 ? 4.02 -3.412 2.828 1 98.25 78 LEU B O 1
ATOM 1560 N N . LYS B 1 79 ? 2.98 -2.77 4.707 1 98.31 79 LYS B N 1
ATOM 1561 C CA . LYS B 1 79 ? 2.938 -4.129 5.238 1 98.31 79 LYS B CA 1
ATOM 1562 C C . LYS B 1 79 ? 2.113 -5.043 4.336 1 98.31 79 LYS B C 1
ATOM 1564 O O . LYS B 1 79 ? 2.512 -6.18 4.066 1 98.31 79 LYS B O 1
ATOM 1569 N N . LYS B 1 80 ? 1.015 -4.602 3.904 1 98.69 80 LYS B N 1
ATOM 1570 C CA . LYS B 1 80 ? 0.169 -5.371 2.998 1 98.69 80 LYS B CA 1
ATOM 1571 C C . LYS B 1 80 ? 0.909 -5.703 1.704 1 98.69 80 LYS B C 1
ATOM 1573 O O . LYS B 1 80 ? 0.836 -6.832 1.213 1 98.69 80 LYS B O 1
ATOM 1578 N N . ASN B 1 81 ? 1.522 -4.68 1.203 1 98.31 81 ASN B N 1
ATOM 1579 C CA . ASN B 1 81 ? 2.297 -4.902 -0.014 1 98.31 81 ASN B CA 1
ATOM 1580 C C . ASN B 1 81 ? 3.346 -5.992 0.181 1 98.31 81 ASN B C 1
ATOM 1582 O O . ASN B 1 81 ? 3.543 -6.836 -0.697 1 98.31 81 ASN B O 1
ATOM 1586 N N . ASP B 1 82 ? 3.996 -5.977 1.243 1 98.38 82 ASP B N 1
ATOM 1587 C CA . ASP B 1 82 ? 5.012 -6.984 1.529 1 98.38 82 ASP B CA 1
ATOM 1588 C C . ASP B 1 82 ? 4.395 -8.383 1.602 1 98.38 82 ASP B C 1
ATOM 1590 O O . ASP B 1 82 ? 4.965 -9.344 1.08 1 98.38 82 ASP B O 1
ATOM 1594 N N . ALA B 1 83 ? 3.33 -8.531 2.221 1 98.69 83 ALA B N 1
ATOM 1595 C CA . ALA B 1 83 ? 2.629 -9.805 2.328 1 98.69 83 ALA B CA 1
ATOM 1596 C C . ALA B 1 83 ? 2.209 -10.32 0.954 1 98.69 83 ALA B C 1
ATOM 1598 O O . ALA B 1 83 ? 2.363 -11.508 0.652 1 98.69 83 ALA B O 1
ATOM 1599 N N . MET B 1 84 ? 1.706 -9.367 0.176 1 98.75 84 MET B N 1
ATOM 1600 C CA . MET B 1 84 ? 1.27 -9.734 -1.168 1 98.75 84 MET B CA 1
ATOM 1601 C C . MET B 1 84 ? 2.451 -10.195 -2.018 1 98.75 84 MET B C 1
ATOM 1603 O O . MET B 1 84 ? 2.326 -11.133 -2.809 1 98.75 84 MET B O 1
ATOM 1607 N N . LYS B 1 85 ? 3.539 -9.586 -1.88 1 98.5 85 LYS B N 1
ATOM 1608 C CA . LYS B 1 85 ? 4.738 -9.992 -2.607 1 98.5 85 LYS B CA 1
ATOM 1609 C C . LYS B 1 85 ? 5.152 -11.414 -2.225 1 98.5 85 LYS B C 1
ATOM 1611 O O . LYS B 1 85 ? 5.512 -12.219 -3.092 1 98.5 85 LYS B O 1
ATOM 1616 N N . LYS B 1 86 ? 5.078 -11.742 -0.988 1 98.69 86 LYS B N 1
ATOM 1617 C CA . LYS B 1 86 ? 5.414 -13.086 -0.529 1 98.69 86 LYS B CA 1
ATOM 1618 C C . LYS B 1 86 ? 4.457 -14.125 -1.109 1 98.69 86 LYS B C 1
ATOM 1620 O O . LYS B 1 86 ? 4.883 -15.195 -1.551 1 98.69 86 LYS B O 1
ATOM 1625 N N . LYS B 1 87 ? 3.217 -13.797 -1.117 1 98.75 87 LYS B N 1
ATOM 1626 C CA . LYS B 1 87 ? 2.221 -14.695 -1.688 1 98.75 87 LYS B CA 1
ATOM 1627 C C . LYS B 1 87 ? 2.473 -14.922 -3.176 1 98.75 87 LYS B C 1
ATOM 1629 O O . LYS B 1 87 ? 2.355 -16.047 -3.668 1 98.75 87 LYS B O 1
ATOM 1634 N N . GLU B 1 88 ? 2.742 -13.844 -3.789 1 98.69 88 GLU B N 1
ATOM 1635 C CA . GLU B 1 88 ? 3.043 -13.945 -5.215 1 98.69 88 GLU B CA 1
ATOM 1636 C C . GLU B 1 88 ? 4.195 -14.914 -5.473 1 98.69 88 GLU B C 1
ATOM 1638 O O . GLU B 1 88 ? 4.117 -15.75 -6.371 1 98.69 88 GLU B O 1
ATOM 1643 N N . LYS B 1 89 ? 5.203 -14.883 -4.703 1 98.69 89 LYS B N 1
ATOM 1644 C CA . LYS B 1 89 ? 6.355 -15.758 -4.871 1 98.69 89 LYS B CA 1
ATOM 1645 C C . LYS B 1 89 ? 5.973 -17.219 -4.641 1 98.69 89 LYS B C 1
ATOM 1647 O O . LYS B 1 89 ? 6.426 -18.109 -5.363 1 98.69 89 LYS B O 1
ATOM 1652 N N . LYS B 1 90 ? 5.195 -17.469 -3.715 1 98.81 90 LYS B N 1
ATOM 1653 C CA . LYS B 1 90 ? 4.734 -18.828 -3.438 1 98.81 90 LYS B CA 1
ATOM 1654 C C . LYS B 1 90 ? 3.928 -19.391 -4.609 1 98.81 90 LYS B C 1
ATOM 1656 O O . LYS B 1 90 ? 4.094 -20.547 -4.988 1 98.81 90 LYS B O 1
ATOM 1661 N N . LEU B 1 91 ? 3.084 -18.516 -5.152 1 98.88 91 LEU B N 1
ATOM 1662 C CA . LEU B 1 91 ? 2.271 -18.938 -6.285 1 98.88 91 LEU B CA 1
ATOM 1663 C C . LEU B 1 91 ? 3.146 -19.25 -7.496 1 98.88 91 LEU B C 1
ATOM 1665 O O . LEU B 1 91 ? 2.918 -20.234 -8.195 1 98.88 91 LEU B O 1
ATOM 1669 N N . GLU B 1 92 ? 4.094 -18.453 -7.688 1 98.81 92 GLU B N 1
ATOM 1670 C CA . GLU B 1 92 ? 5.02 -18.688 -8.789 1 98.81 92 GLU B CA 1
ATOM 1671 C C . GLU B 1 92 ? 5.773 -20 -8.617 1 98.81 92 GLU B C 1
ATOM 1673 O O . GLU B 1 92 ? 5.969 -20.734 -9.578 1 98.81 92 GLU B O 1
ATOM 1678 N N . PHE B 1 93 ? 6.184 -20.266 -7.449 1 98.88 93 PHE B N 1
ATOM 1679 C CA . PHE B 1 93 ? 6.859 -21.531 -7.16 1 98.88 93 PHE B CA 1
ATOM 1680 C C . PHE B 1 93 ? 5.941 -22.719 -7.438 1 98.88 93 PHE B C 1
ATOM 1682 O O . PHE B 1 93 ? 6.363 -23.703 -8.031 1 98.88 93 PHE B O 1
ATOM 1689 N N . THR B 1 94 ? 4.695 -22.562 -7.02 1 98.75 94 THR B N 1
ATOM 1690 C CA . THR B 1 94 ? 3.73 -23.641 -7.238 1 98.75 94 THR B CA 1
ATOM 1691 C C . THR B 1 94 ? 3.535 -23.891 -8.727 1 98.75 94 THR B C 1
ATOM 1693 O O . THR B 1 94 ? 3.434 -25.047 -9.164 1 98.75 94 THR B O 1
ATOM 1696 N N . ILE B 1 95 ? 3.533 -22.875 -9.445 1 98.81 95 ILE B N 1
ATOM 1697 C CA . ILE B 1 95 ? 3.365 -23 -10.891 1 98.81 95 ILE B CA 1
ATOM 1698 C C . ILE B 1 95 ? 4.559 -23.734 -11.492 1 98.81 95 ILE B C 1
ATOM 1700 O O . ILE B 1 95 ? 4.387 -24.625 -12.328 1 98.81 95 ILE B O 1
ATOM 1704 N N . VAL B 1 96 ? 5.691 -23.406 -11.062 1 98.75 96 VAL B N 1
ATOM 1705 C CA . VAL B 1 96 ? 6.906 -24.047 -11.562 1 98.75 96 VAL B CA 1
ATOM 1706 C C . VAL B 1 96 ? 6.883 -25.531 -11.242 1 98.75 96 VAL B C 1
ATOM 1708 O O . VAL B 1 96 ? 7.18 -26.375 -12.102 1 98.75 96 VAL B O 1
ATOM 1711 N N . VAL B 1 97 ? 6.523 -25.875 -10.047 1 98.62 97 VAL B N 1
ATOM 1712 C CA . VAL B 1 97 ? 6.496 -27.266 -9.602 1 98.62 97 VAL B CA 1
ATOM 1713 C C . VAL B 1 97 ? 5.449 -28.047 -10.391 1 98.62 97 VAL B C 1
ATOM 1715 O O . VAL B 1 97 ? 5.727 -29.141 -10.891 1 98.62 97 VAL B O 1
ATOM 1718 N N . LEU B 1 98 ? 4.316 -27.406 -10.562 1 98.38 98 LE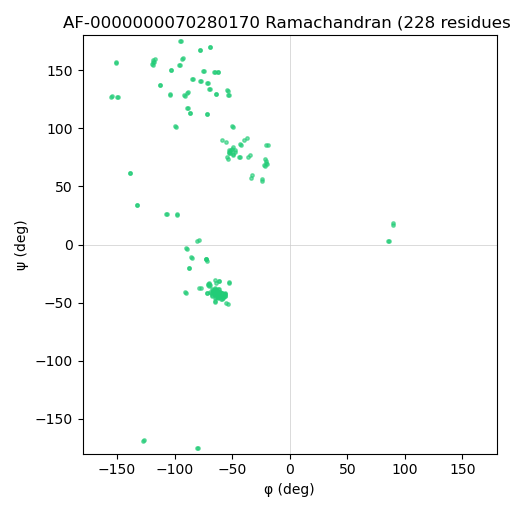U B N 1
ATOM 1719 C CA . LEU B 1 98 ? 3.248 -28.062 -11.312 1 98.38 98 LEU B CA 1
ATOM 1720 C C . LEU B 1 98 ? 3.65 -28.25 -12.773 1 98.38 98 LEU B C 1
ATOM 1722 O O . LEU B 1 98 ? 3.363 -29.297 -13.367 1 98.38 98 LEU B O 1
ATOM 1726 N N . GLY B 1 99 ? 4.289 -27.219 -13.266 1 98.25 99 GLY B N 1
ATOM 1727 C CA . GLY B 1 99 ? 4.781 -27.344 -14.625 1 98.25 99 GLY B CA 1
ATOM 1728 C C . GLY B 1 99 ? 5.777 -28.469 -14.797 1 98.25 99 GLY B C 1
ATOM 1729 O O . GLY B 1 99 ? 5.719 -29.203 -15.789 1 98.25 99 GLY B O 1
ATOM 1730 N N . MET B 1 100 ? 6.707 -28.672 -13.859 1 98.31 100 MET B N 1
ATOM 1731 C CA . MET B 1 100 ? 7.695 -29.734 -13.906 1 98.31 100 MET B CA 1
ATOM 1732 C C . MET B 1 100 ? 7.027 -31.109 -13.781 1 98.31 100 MET B C 1
ATOM 1734 O O . MET B 1 100 ? 7.398 -32.062 -14.477 1 98.31 100 MET B O 1
ATOM 1738 N N . LEU B 1 101 ? 6.082 -31.234 -12.961 1 98 101 LEU B N 1
ATOM 1739 C CA . LEU B 1 101 ? 5.34 -32.469 -12.797 1 98 101 LEU B CA 1
ATOM 1740 C C . LEU B 1 101 ? 4.559 -32.812 -14.062 1 98 101 LEU B C 1
ATOM 1742 O O . LEU B 1 101 ? 4.512 -33.969 -14.477 1 98 101 LEU B O 1
ATOM 1746 N N . LEU B 1 102 ? 3.93 -31.812 -14.672 1 97.62 102 LEU B N 1
ATOM 1747 C CA . LEU B 1 102 ? 3.213 -32 -15.93 1 97.62 102 LEU B CA 1
ATOM 1748 C C . LEU B 1 102 ? 4.168 -32.438 -17.031 1 97.62 102 LEU B C 1
ATOM 1750 O O . LEU B 1 102 ? 3.854 -33.344 -17.812 1 97.62 102 LEU B O 1
ATOM 1754 N N . PHE B 1 103 ? 5.316 -31.828 -17.078 1 97.56 103 PHE B N 1
ATOM 1755 C CA . PHE B 1 103 ? 6.32 -32.188 -18.078 1 97.56 103 PHE B CA 1
ATOM 1756 C C . PHE B 1 103 ? 6.773 -33.625 -17.906 1 97.56 103 PHE B C 1
ATOM 1758 O O . PHE B 1 103 ? 6.895 -34.375 -18.875 1 97.56 103 PHE B O 1
ATOM 1765 N N . LEU B 1 104 ? 7 -34.062 -16.688 1 96.56 104 LEU B N 1
ATOM 1766 C CA . LEU B 1 104 ? 7.395 -35.438 -16.391 1 96.56 104 LEU B CA 1
ATOM 1767 C C . LEU B 1 104 ? 6.297 -36.438 -16.797 1 96.56 104 LEU B C 1
ATOM 1769 O O . LEU B 1 104 ? 6.578 -37.5 -17.359 1 96.56 104 LEU B O 1
ATOM 1773 N N . SER B 1 105 ? 5.062 -36.062 -16.547 1 96.19 105 SER B N 1
ATOM 1774 C CA . SER B 1 105 ? 3.934 -36.938 -16.906 1 96.19 105 SER B CA 1
ATOM 1775 C C . SER B 1 105 ? 3.799 -37.062 -18.422 1 96.19 105 SER B C 1
ATOM 1777 O O . SER B 1 105 ? 3.551 -38.156 -18.938 1 96.19 105 SER B O 1
ATOM 1779 N N . LEU B 1 106 ? 3.926 -35.969 -19.125 1 94.31 106 LEU B N 1
ATOM 1780 C CA . LEU B 1 106 ? 3.857 -36 -20.578 1 94.31 106 LEU B CA 1
ATOM 1781 C C . LEU B 1 106 ? 5.016 -36.781 -21.172 1 94.31 106 LEU B C 1
ATOM 1783 O O . LEU B 1 106 ? 4.852 -37.469 -22.188 1 94.31 106 LEU B O 1
ATOM 1787 N N . PHE B 1 107 ? 6.168 -36.75 -20.469 1 95.38 107 PHE B N 1
ATOM 1788 C CA . PHE B 1 107 ? 7.328 -37.5 -20.922 1 95.38 107 PHE B CA 1
ATOM 1789 C C . PHE B 1 107 ? 7.086 -39 -20.766 1 95.38 107 PHE B C 1
ATOM 1791 O O . PHE B 1 107 ? 7.41 -39.781 -21.672 1 95.38 107 PHE B O 1
ATOM 1798 N N . VAL B 1 108 ? 6.496 -39.406 -19.703 1 93 108 VAL B N 1
ATOM 1799 C CA . VAL B 1 108 ? 6.172 -40.812 -19.469 1 93 108 VAL B CA 1
ATOM 1800 C C . VAL B 1 108 ? 5.152 -41.281 -20.5 1 93 108 VAL B C 1
ATOM 1802 O O . VAL B 1 108 ? 5.289 -42.375 -21.047 1 93 108 VAL B O 1
ATOM 1805 N N . ILE B 1 109 ? 4.203 -40.438 -20.797 1 91.5 109 ILE B N 1
ATOM 1806 C CA . ILE B 1 109 ? 3.182 -40.781 -21.781 1 91.5 109 ILE B CA 1
ATOM 1807 C C . ILE B 1 109 ? 3.824 -40.938 -23.156 1 91.5 109 ILE B C 1
ATOM 1809 O O . ILE B 1 109 ? 3.512 -41.875 -23.891 1 91.5 109 ILE B O 1
ATOM 1813 N N . PHE B 1 110 ? 4.73 -40.094 -23.469 1 92.06 110 PHE B N 1
ATOM 1814 C CA . PHE B 1 110 ? 5.426 -40.125 -24.75 1 92.06 110 PHE B CA 1
ATOM 1815 C C . PHE B 1 110 ? 6.238 -41.406 -24.875 1 92.06 110 PHE B C 1
ATOM 1817 O O . PHE B 1 110 ? 6.215 -42.062 -25.922 1 92.06 110 PHE B O 1
ATOM 1824 N N . ILE B 1 111 ? 6.875 -41.906 -23.906 1 89.5 111 ILE B N 1
ATOM 1825 C CA . ILE B 1 111 ? 7.691 -43.094 -23.906 1 89.5 111 ILE B CA 1
ATOM 1826 C C . ILE B 1 111 ? 6.793 -44.312 -24.047 1 89.5 111 ILE B C 1
ATOM 1828 O O . ILE B 1 111 ? 7.105 -45.25 -24.812 1 89.5 111 ILE B O 1
ATOM 1832 N N . LYS B 1 112 ? 5.715 -44.344 -23.531 1 85.69 112 LYS B N 1
ATOM 1833 C CA . LYS B 1 112 ? 4.809 -45.469 -23.594 1 85.69 112 LYS B CA 1
ATOM 1834 C C . LYS B 1 112 ? 4.098 -45.562 -24.953 1 85.69 112 LYS B C 1
ATOM 1836 O O . LYS B 1 112 ? 3.842 -46.625 -25.469 1 85.69 112 LYS B O 1
ATOM 1841 N N . LEU B 1 113 ? 3.779 -44.469 -25.484 1 81.75 113 LEU B N 1
ATOM 1842 C CA . LEU B 1 113 ? 3.156 -44.438 -26.812 1 81.75 113 LEU B CA 1
ATOM 1843 C C . LEU B 1 113 ? 4.168 -44.781 -27.891 1 81.75 113 LEU B C 1
ATOM 1845 O O . LEU B 1 113 ? 3.803 -45.344 -28.938 1 81.75 113 LEU B O 1
ATOM 1849 N N . GLY B 1 114 ? 5.352 -44.281 -27.812 1 76.88 114 GLY B N 1
ATOM 1850 C CA . GLY B 1 114 ? 6.379 -44.656 -28.781 1 76.88 114 GLY B CA 1
ATOM 1851 C C . GLY B 1 114 ? 6.855 -46.062 -28.641 1 76.88 114 GLY B C 1
ATOM 1852 O O . GLY B 1 114 ? 7.348 -46.656 -29.594 1 76.88 114 GLY B O 1
ATOM 1853 N N . MET B 1 115 ? 6.902 -46.625 -27.453 1 64.81 115 MET B N 1
ATOM 1854 C CA . MET B 1 115 ? 7.301 -48 -27.234 1 64.81 115 MET B CA 1
ATOM 1855 C C . MET B 1 115 ? 6.145 -48.969 -27.531 1 64.81 115 MET B C 1
ATOM 1857 O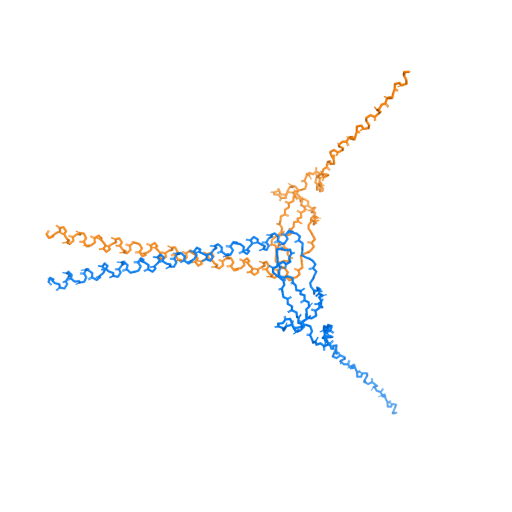 O . MET B 1 115 ? 6.281 -50.188 -27.391 1 64.81 115 MET B O 1
ATOM 1861 N N . MET B 1 116 ? 5.066 -48.469 -27.969 1 51.34 116 MET B N 1
ATOM 1862 C CA . MET B 1 116 ? 4.113 -49.375 -28.609 1 51.34 116 MET B CA 1
ATOM 1863 C C . MET B 1 116 ? 4.215 -49.312 -30.125 1 51.34 116 MET B C 1
ATOM 1865 O O . MET B 1 116 ? 4.52 -48.25 -30.688 1 51.34 116 MET B O 1
#

InterPro domains:
  IPR010666 Zinc finger, GRF-type [PF06839] (22-63)
  IPR010666 Zinc finger, GRF-type [PS51999] (23-65)

Foldseek 3Di:
DPPPPPPPPPPPPPPPPPPQDAFPVRHGWDWDADPDLQGHRWIKTAWPCVVPPDTDGDIGTPDDGDDPVVSVVVVVVVVVVVVVVVVVVVVVVVVVVVVVVVVVVVVVVVVVVVVD/DPPPPPPPPPPPPPPPPPPQDAFPVRHGWDWDADPDLQGHRWIWTAWPCVVPPDTDGDIGTPDDGDDPVVSVVVVVVVVVVVVVVVVVVVVVVVVVVVVVVVVVVVVVVVVVVVVD

Organism: Medicago truncatula (NCBI:txid3880)

Radius of gyration: 33.48 Å; Cα contacts (8 Å, |Δi|>4): 276; chains: 2; bounding box: 67×117×104 Å

Nearest PDB structures (foldseek):
  7jl5-assembly1_A  TM=7.445E-01  e=1.571E-02  Homo sapiens
  8fl6-assembly1_LE  TM=2.297E-01  e=7.697E+00  Homo sapiens
  8i9p-assembly1_LT  TM=2.187E-01  e=9.341E+00  Thermochaetoides thermophila DSM 1495
  7jl5-assembly1_A  TM=7.433E-01  e=2.366E-02  Homo sapiens
  8fl6-assembly1_LE  TM=2.295E-01  e=6.163E+00  Homo sapiens

Secondary structure (DSSP, 8-state):
---------------------B-TTSSBPPEEEE-SSSSTTEEEEE-TTTTSSS----EEE-SPPPPHHHHHHHHHHHHHHHHHHHHHHHHHHHHHHHHHHHHHHHHHHHHHHH--/---------------------B-TTSSBPPEEEEESSSSEEEEEEE-TTTTSSS----EEE-SPPPPHHHHHHHHHHHHHHHHHHHHHHHHHHHHHHHHHHHHHHHHHHHHHHH--

Sequence (232 aa):
MSGNNSSSTVFGSSSMAKSRLVCYCGVESPLVTAWTDENPGRRFHGCGKYFQRRKCSFFRWFDPEVPERQKKLIRGLLKKNDAMKKKEKKLEFTIVVLGMLLFLSLFVIFIKLGMMMSGNNSSSTVFGSSSMAKSRLVCYCGVESPLVTAWTDENPGRRFHGCGKYFQRRKCSFFRWFDPEVPERQKKLIRGLLKKNDAMKKKEKKLEFTIVVLGMLLFLSLFVIFIKLGMM

Solvent-accessible surface area (backbone atoms only — not comparable to full-atom values): 13714 Å² total; per-residue (Å²): 135,83,76,79,76,75,76,72,76,72,73,70,74,72,71,71,68,74,75,76,53,60,23,85,82,72,37,62,30,46,82,42,70,37,76,47,82,82,36,64,70,36,35,25,32,28,33,58,38,63,89,42,93,77,55,60,88,37,73,42,74,69,48,75,86,70,52,6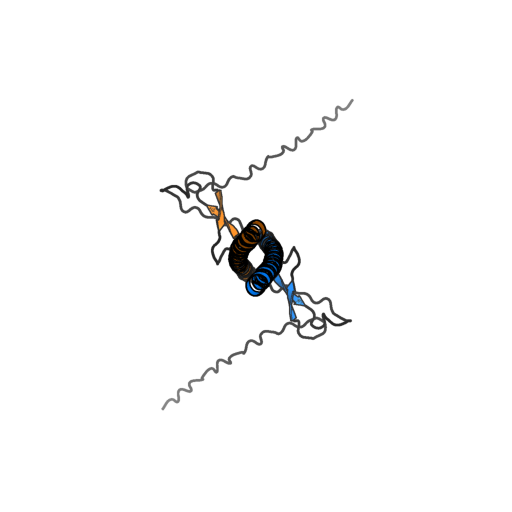8,68,56,38,54,48,50,53,48,50,50,52,50,48,54,52,51,53,53,51,45,53,52,48,52,50,50,40,52,53,47,49,52,52,37,50,54,48,53,49,53,52,51,52,54,58,66,74,95,135,82,78,78,76,74,76,72,76,74,74,70,74,70,71,72,67,74,76,75,53,61,23,84,84,73,37,63,31,47,82,43,70,36,76,47,84,84,38,66,70,37,35,25,33,30,32,58,38,61,89,43,92,78,54,63,88,37,73,42,75,70,48,75,86,68,52,68,69,55,38,53,48,51,52,49,52,53,53,49,47,52,53,50,53,53,51,45,52,53,47,52,50,50,41,52,53,48,50,52,52,36,51,53,50,52,49,53,50,50,53,56,58,67,73,94

pLDDT: mean 85.85, std 22.53, range [22.8, 98.88]